Protein AF-A0A382CVA6-F1 (afdb_monomer_lite)

Sequence (204 aa):
MPNLNEITKESIQTIIIDSNDFDVKKNNIEKIHQILKEDGSLFVIVENQYKNGILKPTTLELAHMITSHKFFLRNSIVWFLPEDKFSQNDLFVNRYKMIFHFTKNISSYFFNKDPIREKHIWEKVEWGQRKKNYNPRGKDPGDVWLMTEDDGNAKITKHIPLSKEDVILRFILLTTQKQDRIILLLNDKKCEGICEKNARTVVA

Organism: NCBI:txid408172

Structure (mmCIF, N/CA/C/O backbone):
data_AF-A0A382CVA6-F1
#
_entry.id   AF-A0A382CVA6-F1
#
loop_
_atom_site.group_PDB
_atom_site.id
_atom_site.type_symbol
_atom_site.label_atom_id
_atom_site.label_alt_id
_atom_site.label_comp_id
_atom_site.label_asym_id
_atom_site.label_entity_id
_atom_site.label_seq_id
_atom_site.pdbx_PDB_ins_code
_atom_site.Cartn_x
_atom_site.Cartn_y
_atom_site.Cartn_z
_atom_site.occupancy
_atom_site.B_iso_or_equiv
_atom_site.auth_seq_id
_atom_site.auth_comp_id
_atom_site.auth_asym_id
_atom_site.auth_atom_id
_atom_site.pdbx_PDB_model_num
ATOM 1 N N . MET A 1 1 ? -13.595 13.288 4.583 1.00 82.88 1 MET A N 1
ATOM 2 C CA . MET A 1 1 ? -12.978 12.224 5.398 1.00 82.88 1 MET A CA 1
ATOM 3 C C . MET A 1 1 ? -14.027 11.706 6.361 1.00 82.88 1 MET A C 1
ATOM 5 O O . MET A 1 1 ? -14.722 12.545 6.935 1.00 82.88 1 MET A O 1
ATOM 9 N N . PRO A 1 2 ? -14.118 10.383 6.548 1.00 88.19 2 PRO A N 1
ATOM 10 C CA . PRO A 1 2 ? -15.138 9.777 7.393 1.00 88.19 2 PRO A CA 1
ATOM 11 C C . PRO A 1 2 ? -14.942 10.129 8.861 1.00 88.19 2 PRO A C 1
ATOM 13 O O . PRO A 1 2 ? -13.813 10.188 9.361 1.00 88.19 2 PRO A O 1
ATOM 16 N N . ASN A 1 3 ? -16.052 10.268 9.586 1.00 92.06 3 ASN A N 1
ATOM 17 C CA . ASN A 1 3 ? -16.016 10.241 11.039 1.00 92.06 3 ASN A CA 1
ATOM 18 C C . ASN A 1 3 ? -15.777 8.798 11.500 1.00 92.06 3 ASN A C 1
ATOM 20 O O . ASN A 1 3 ? -16.703 7.990 11.566 1.00 92.06 3 ASN A O 1
ATOM 24 N N . LEU A 1 4 ? -14.530 8.471 11.855 1.00 94.31 4 LEU A N 1
ATOM 25 C CA . LEU A 1 4 ? -14.155 7.117 12.271 1.00 94.31 4 LEU A CA 1
ATOM 26 C C . LEU A 1 4 ? -15.034 6.584 13.414 1.00 94.31 4 LEU A C 1
ATOM 28 O O . LEU A 1 4 ? -15.256 5.378 13.486 1.00 94.31 4 LEU A O 1
ATOM 32 N N . ASN A 1 5 ? -15.560 7.458 14.285 1.00 93.31 5 ASN A N 1
ATOM 33 C CA . ASN A 1 5 ? -16.407 7.087 15.424 1.00 93.31 5 ASN A CA 1
ATOM 34 C C . ASN A 1 5 ? -17.733 6.435 15.028 1.00 93.31 5 ASN A C 1
ATOM 36 O O . ASN A 1 5 ? -18.203 5.571 15.768 1.00 93.31 5 ASN A O 1
ATOM 40 N N . GLU A 1 6 ? -18.273 6.787 13.864 1.00 95.00 6 GLU A N 1
ATOM 41 C CA . GLU A 1 6 ? -19.547 6.279 13.339 1.00 95.00 6 GLU A CA 1
ATOM 42 C C . GLU A 1 6 ? -19.384 4.960 12.569 1.00 95.00 6 GLU A C 1
ATOM 44 O O . GLU A 1 6 ? -20.364 4.282 12.264 1.00 95.00 6 GLU A O 1
ATOM 49 N N . ILE A 1 7 ? -18.144 4.551 12.288 1.00 97.00 7 ILE A N 1
ATOM 50 C CA . ILE A 1 7 ? -17.867 3.313 11.566 1.00 97.00 7 ILE A CA 1
ATOM 51 C C . ILE A 1 7 ? -18.031 2.106 12.493 1.00 97.00 7 ILE A C 1
ATOM 53 O O . ILE A 1 7 ? -17.464 2.035 13.591 1.00 97.00 7 ILE A O 1
ATOM 57 N N . THR A 1 8 ? -18.799 1.125 12.015 1.00 97.00 8 THR A N 1
ATOM 58 C CA . THR A 1 8 ? -18.997 -0.165 12.677 1.00 97.00 8 THR A CA 1
ATOM 59 C C . THR A 1 8 ? -17.658 -0.863 12.916 1.00 97.00 8 THR A C 1
ATOM 61 O O . THR A 1 8 ? -16.776 -0.863 12.053 1.00 97.00 8 THR A O 1
ATOM 64 N N . LYS A 1 9 ? -17.509 -1.486 14.087 1.00 97.75 9 LYS A N 1
ATOM 65 C CA . LYS A 1 9 ? -16.326 -2.291 14.411 1.00 97.75 9 LYS A CA 1
ATOM 66 C C . LYS A 1 9 ? -16.155 -3.436 13.413 1.00 97.75 9 LYS A C 1
ATOM 68 O O . LYS A 1 9 ? -17.147 -3.950 12.905 1.00 97.75 9 LYS A O 1
ATOM 73 N N . GLU A 1 10 ? -14.904 -3.805 13.158 1.00 97.69 10 GLU A N 1
ATOM 74 C CA . GLU A 1 10 ? -14.527 -4.957 12.323 1.00 97.69 10 GLU A CA 1
ATOM 75 C C . GLU A 1 10 ? -15.238 -5.013 10.963 1.00 97.69 10 GLU A C 1
ATOM 77 O O . GLU A 1 10 ? -15.679 -6.065 10.509 1.00 97.69 10 GLU A O 1
ATOM 82 N N . SER A 1 11 ? -15.380 -3.859 10.311 1.00 98.12 11 SER A N 1
ATOM 83 C CA . SER A 1 11 ? -16.164 -3.727 9.080 1.00 98.12 11 SER A CA 1
ATOM 84 C C . SER A 1 11 ? -15.358 -3.259 7.869 1.00 98.12 11 SER A C 1
ATOM 86 O O . SER A 1 11 ? -15.864 -3.317 6.746 1.00 98.12 11 SER A O 1
ATOM 88 N N . ILE A 1 12 ? -14.113 -2.825 8.076 1.00 98.69 12 ILE A N 1
ATOM 89 C CA . ILE A 1 12 ? -13.231 -2.288 7.036 1.00 98.69 12 ILE A CA 1
ATOM 90 C C . ILE A 1 12 ? -12.098 -3.275 6.761 1.00 98.69 12 ILE A C 1
ATOM 92 O O . ILE A 1 12 ? -11.443 -3.738 7.691 1.00 98.69 12 ILE A O 1
ATOM 96 N N . GLN A 1 13 ? -11.865 -3.594 5.489 1.00 98.69 13 GLN A N 1
ATOM 97 C CA . GLN A 1 13 ? -10.792 -4.501 5.079 1.00 98.69 13 GLN A CA 1
ATOM 98 C C . GLN A 1 13 ? -9.437 -3.793 5.075 1.00 98.69 13 GLN A C 1
ATOM 100 O O . GLN A 1 13 ? -8.479 -4.283 5.665 1.00 98.69 13 GLN A O 1
ATOM 105 N N . THR A 1 14 ? -9.372 -2.629 4.425 1.00 98.75 14 THR A N 1
ATOM 106 C CA . THR A 1 14 ? -8.124 -1.881 4.269 1.00 98.75 14 THR A CA 1
ATOM 107 C C . THR A 1 14 ? -8.339 -0.403 4.542 1.00 98.75 14 THR A C 1
ATOM 109 O O . THR A 1 14 ? -9.269 0.213 4.021 1.00 98.75 14 THR A O 1
ATOM 112 N N . ILE A 1 15 ? -7.453 0.174 5.348 1.00 98.75 15 ILE A N 1
ATOM 113 C CA . ILE A 1 15 ? -7.375 1.618 5.583 1.00 98.75 15 ILE A CA 1
ATOM 114 C C . ILE A 1 15 ? -6.065 2.118 4.988 1.00 98.75 15 ILE A C 1
ATOM 116 O O . ILE A 1 15 ? -5.017 1.505 5.192 1.00 98.75 15 ILE A O 1
ATOM 120 N N . ILE A 1 16 ? -6.118 3.219 4.244 1.00 98.56 16 ILE A N 1
ATOM 121 C CA . ILE A 1 16 ? -4.938 3.825 3.627 1.00 98.56 16 ILE A CA 1
ATOM 122 C C . ILE A 1 16 ? -4.813 5.262 4.114 1.00 98.56 16 ILE A C 1
ATOM 124 O O . ILE A 1 16 ? -5.749 6.046 3.985 1.00 98.56 16 ILE A O 1
ATOM 128 N N . ILE A 1 17 ? -3.649 5.595 4.659 1.00 98.31 17 ILE A N 1
ATOM 129 C CA . ILE A 1 17 ? -3.313 6.909 5.200 1.00 98.31 17 ILE A CA 1
ATOM 130 C C . ILE A 1 17 ? -2.210 7.527 4.350 1.00 98.31 17 ILE A C 1
ATOM 132 O O . ILE A 1 17 ? -1.193 6.881 4.097 1.00 98.31 17 ILE A O 1
ATOM 136 N N . ASP A 1 18 ? -2.374 8.792 3.976 1.00 97.56 18 ASP A N 1
ATOM 137 C CA . ASP A 1 18 ? -1.249 9.661 3.625 1.00 97.56 18 ASP A CA 1
ATOM 138 C C . ASP A 1 18 ? -0.991 10.602 4.807 1.00 97.56 18 ASP A C 1
ATOM 140 O O . ASP A 1 18 ? -1.871 11.373 5.193 1.00 97.56 18 ASP A O 1
ATOM 144 N N . SER A 1 19 ? 0.197 10.528 5.416 1.00 95.81 19 SER A N 1
ATOM 145 C CA . SER A 1 19 ? 0.515 11.299 6.626 1.00 95.81 19 SER A CA 1
ATOM 146 C C . SER A 1 19 ? 0.522 12.812 6.404 1.00 95.81 19 SER A C 1
ATOM 148 O O . SER A 1 19 ? 0.534 13.569 7.372 1.00 95.81 19 SER A O 1
ATOM 150 N N . ASN A 1 20 ? 0.571 13.263 5.148 1.00 93.62 20 ASN A N 1
ATOM 151 C CA . ASN A 1 20 ? 0.461 14.682 4.821 1.00 93.62 20 ASN A CA 1
ATOM 152 C C . ASN A 1 20 ? -0.994 15.173 4.845 1.00 93.62 20 ASN A C 1
ATOM 154 O O . ASN A 1 20 ? -1.231 16.359 5.058 1.00 93.62 20 ASN A O 1
ATOM 158 N N . ASP A 1 21 ? -1.954 14.270 4.634 1.00 95.00 21 ASP A N 1
ATOM 159 C CA . ASP A 1 21 ? -3.381 14.584 4.547 1.00 95.00 21 ASP A CA 1
ATOM 160 C C . ASP A 1 21 ? -4.131 14.266 5.846 1.00 95.00 21 ASP A C 1
ATOM 162 O O . ASP A 1 21 ? -5.150 14.891 6.142 1.00 95.00 21 ASP A O 1
ATOM 166 N N . PHE A 1 22 ? -3.643 13.292 6.620 1.00 94.25 22 PHE A N 1
ATOM 167 C CA . PHE A 1 22 ? -4.274 12.831 7.850 1.00 94.25 22 PHE A CA 1
ATOM 168 C C . PHE A 1 22 ? -3.289 12.767 9.016 1.00 94.25 22 PHE A C 1
ATOM 170 O O . PHE A 1 22 ? -2.219 12.165 8.940 1.00 94.25 22 PHE A O 1
ATOM 177 N N . ASP A 1 23 ? -3.703 13.349 10.138 1.00 91.19 23 ASP A N 1
ATOM 178 C CA . ASP A 1 23 ? -2.903 13.417 11.353 1.00 91.19 23 ASP A CA 1
ATOM 179 C C . ASP A 1 23 ? -2.938 12.089 12.129 1.00 91.19 23 ASP A C 1
ATOM 181 O O . ASP A 1 23 ? -3.957 11.668 12.698 1.00 91.19 23 ASP A O 1
ATOM 185 N N . VAL A 1 24 ? -1.794 11.410 12.141 1.00 92.38 24 VAL A N 1
ATOM 186 C CA . VAL A 1 24 ? -1.640 10.069 12.701 1.00 92.38 24 VAL A CA 1
ATOM 187 C C . VAL A 1 24 ? -1.339 10.160 14.201 1.00 92.38 24 VAL A C 1
ATOM 189 O O . VAL A 1 24 ? -0.190 10.188 14.638 1.00 92.38 24 VAL A O 1
ATOM 192 N N . LYS A 1 25 ? -2.401 10.192 15.010 1.00 93.38 25 LYS A N 1
ATOM 193 C CA .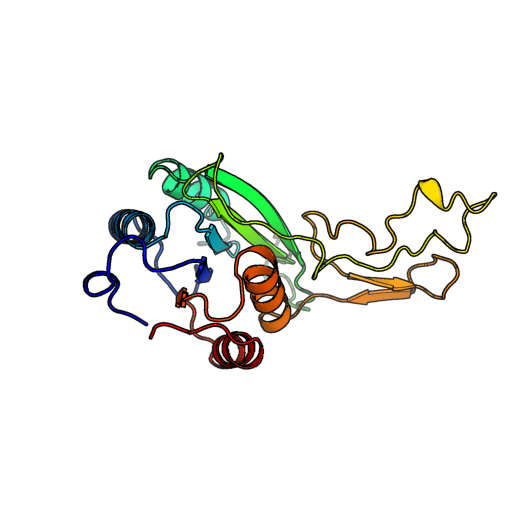 LYS A 1 25 ? -2.349 10.268 16.482 1.00 93.38 25 LYS A CA 1
ATOM 194 C C . LYS A 1 25 ? -2.887 9.004 17.149 1.00 93.38 25 LYS A C 1
ATOM 196 O O . LYS A 1 25 ? -3.690 8.286 16.559 1.00 93.38 25 LYS A O 1
ATOM 201 N N . LYS A 1 26 ? -2.509 8.786 18.416 1.00 90.81 26 LYS A N 1
ATOM 202 C CA . LYS A 1 26 ? -2.891 7.605 19.219 1.00 90.81 26 LYS A CA 1
ATOM 203 C C . LYS A 1 26 ? -4.391 7.289 19.155 1.00 90.81 26 LYS A C 1
ATOM 205 O O . LYS A 1 26 ? -4.755 6.211 18.704 1.00 90.81 26 LYS A O 1
ATOM 210 N N . ASN A 1 27 ? -5.254 8.257 19.480 1.00 91.75 27 ASN A N 1
ATOM 211 C CA . ASN A 1 27 ? -6.712 8.057 19.479 1.00 91.75 27 ASN A CA 1
ATOM 212 C C . ASN A 1 27 ? -7.249 7.615 18.103 1.00 91.75 27 ASN A C 1
ATOM 214 O O . ASN A 1 27 ? -8.139 6.770 18.023 1.00 91.75 27 ASN A O 1
ATOM 218 N N . ASN A 1 28 ? -6.689 8.154 17.013 1.00 95.19 28 ASN A N 1
ATOM 219 C CA . ASN A 1 28 ? -7.087 7.770 15.658 1.00 95.19 28 ASN A CA 1
ATOM 220 C C . ASN A 1 28 ? -6.654 6.331 15.353 1.00 95.19 28 ASN A C 1
ATOM 222 O O . ASN A 1 28 ? -7.444 5.563 14.813 1.00 95.19 28 ASN A O 1
ATOM 226 N N . ILE A 1 29 ? -5.435 5.942 15.741 1.00 97.62 29 ILE A N 1
ATOM 227 C CA . ILE A 1 29 ? -4.921 4.580 15.540 1.00 97.62 29 ILE A CA 1
ATOM 228 C C . ILE A 1 29 ? -5.705 3.545 16.350 1.00 97.62 29 ILE A C 1
ATOM 230 O O . ILE A 1 29 ? -6.049 2.493 15.813 1.00 97.62 29 ILE A O 1
ATOM 234 N N . GLU A 1 30 ? -6.050 3.842 17.604 1.00 97.00 30 GLU A N 1
ATOM 235 C CA . GLU A 1 30 ? -6.910 2.969 18.414 1.00 97.00 30 GLU A CA 1
ATOM 236 C C . GLU A 1 30 ? -8.259 2.736 17.735 1.00 97.00 30 GLU A C 1
ATOM 238 O O . GLU A 1 30 ? -8.745 1.603 17.669 1.00 97.00 30 GLU A O 1
ATOM 243 N N . LYS A 1 31 ? -8.855 3.796 17.179 1.00 97.31 31 LYS A N 1
ATOM 244 C CA . LYS A 1 31 ? -10.126 3.674 16.473 1.00 97.31 31 LYS A CA 1
ATOM 245 C C . LYS A 1 31 ? -9.987 2.902 15.160 1.00 97.31 31 LYS A C 1
ATOM 247 O O . LYS A 1 31 ? -10.818 2.036 14.896 1.00 97.31 31 LYS A O 1
ATOM 252 N N . ILE A 1 32 ? -8.932 3.154 14.383 1.00 98.19 32 ILE A N 1
ATOM 253 C CA . ILE A 1 32 ? -8.589 2.405 13.161 1.00 98.19 32 ILE A CA 1
ATOM 254 C C . ILE A 1 32 ? -8.469 0.909 13.472 1.00 98.19 32 ILE A C 1
ATOM 256 O O . ILE A 1 32 ? -9.069 0.091 12.776 1.00 98.19 32 ILE A O 1
ATOM 260 N N . HIS A 1 33 ? -7.773 0.542 14.549 1.00 98.44 33 HIS A N 1
ATOM 261 C CA . HIS A 1 33 ? -7.656 -0.853 14.968 1.00 98.44 33 HIS A CA 1
ATOM 262 C C . HIS A 1 33 ? -9.024 -1.494 15.260 1.00 98.44 33 HIS A C 1
ATOM 264 O O . HIS A 1 33 ? -9.247 -2.657 14.936 1.00 98.44 33 HIS A O 1
ATOM 270 N N . GLN A 1 34 ? -9.956 -0.762 15.882 1.00 98.06 34 GLN A N 1
ATOM 271 C CA . GLN A 1 34 ? -11.289 -1.287 16.217 1.00 98.06 34 GLN A CA 1
ATOM 272 C C . GLN A 1 34 ? -12.187 -1.511 14.994 1.00 98.06 34 GLN A C 1
ATOM 274 O O . GLN A 1 34 ? -13.034 -2.404 15.014 1.00 98.06 34 GLN A O 1
ATOM 279 N N . ILE A 1 35 ? -12.064 -0.677 13.961 1.00 98.56 35 ILE A N 1
ATOM 280 C CA . ILE A 1 35 ? -12.928 -0.741 12.771 1.00 98.56 35 ILE A CA 1
ATOM 281 C C . ILE A 1 35 ? -12.378 -1.671 11.687 1.00 98.56 35 ILE A C 1
ATOM 283 O O . ILE A 1 35 ? -13.150 -2.137 10.849 1.00 98.56 35 ILE A O 1
ATOM 287 N N . LEU A 1 36 ? -11.075 -1.971 11.715 1.00 98.56 36 LEU A N 1
ATOM 288 C CA . LEU A 1 36 ? -10.478 -2.986 10.855 1.00 98.56 36 LEU A CA 1
ATOM 289 C C . LEU A 1 36 ? -10.989 -4.382 11.217 1.00 98.56 36 LEU A C 1
ATOM 291 O O . LEU A 1 36 ? -11.036 -4.770 12.392 1.00 98.56 36 LEU A O 1
ATOM 295 N N . LYS A 1 37 ? -11.349 -5.148 10.186 1.00 98.62 37 LYS A N 1
ATOM 296 C CA . LYS A 1 37 ? -11.581 -6.590 10.301 1.00 98.62 37 LYS A CA 1
ATOM 297 C C . LYS A 1 37 ? -10.336 -7.281 10.848 1.00 98.62 37 LYS A C 1
ATOM 299 O O . LYS A 1 37 ? -9.223 -6.768 10.732 1.00 98.62 37 LYS A O 1
ATOM 304 N N . GLU A 1 38 ? -10.525 -8.462 11.422 1.00 98.31 38 GLU A N 1
ATOM 305 C CA . GLU A 1 38 ? -9.425 -9.250 11.983 1.00 98.31 38 GLU A CA 1
ATOM 306 C C . GLU A 1 38 ? -8.351 -9.613 10.951 1.00 98.31 38 GLU A C 1
ATOM 308 O O . GLU A 1 38 ? -7.164 -9.599 11.262 1.00 98.31 38 GLU A O 1
ATOM 313 N N . ASP A 1 39 ? -8.758 -9.847 9.706 1.00 98.50 39 ASP A N 1
ATOM 314 C CA . ASP A 1 39 ? -7.882 -10.112 8.567 1.00 98.50 39 ASP A CA 1
ATOM 315 C C . ASP A 1 39 ? -7.445 -8.839 7.805 1.00 98.50 39 ASP A C 1
ATOM 317 O O . ASP A 1 39 ? -6.890 -8.931 6.707 1.00 98.50 39 ASP A O 1
ATOM 321 N N . GLY A 1 40 ? -7.710 -7.655 8.368 1.00 98.69 40 GLY A N 1
ATOM 322 C CA . GLY A 1 40 ? -7.535 -6.363 7.714 1.00 98.69 40 GLY A CA 1
ATOM 323 C C . GLY A 1 40 ? -6.124 -5.770 7.783 1.00 98.69 40 GLY A C 1
ATOM 324 O O . GLY A 1 40 ? -5.316 -6.077 8.672 1.00 98.69 40 GLY A O 1
ATOM 325 N N . SER A 1 41 ? -5.866 -4.844 6.857 1.00 98.81 41 SER A N 1
ATOM 326 C CA . SER A 1 41 ? -4.577 -4.166 6.678 1.00 98.81 41 SER A CA 1
ATOM 327 C C . SER A 1 41 ? -4.676 -2.645 6.802 1.00 98.81 41 SER A C 1
ATOM 329 O O . SER A 1 41 ? -5.671 -2.014 6.449 1.00 98.81 41 SER A O 1
ATOM 331 N N . LEU A 1 42 ? -3.587 -2.034 7.254 1.00 98.88 42 LEU A N 1
ATOM 332 C CA . LEU A 1 42 ? -3.387 -0.590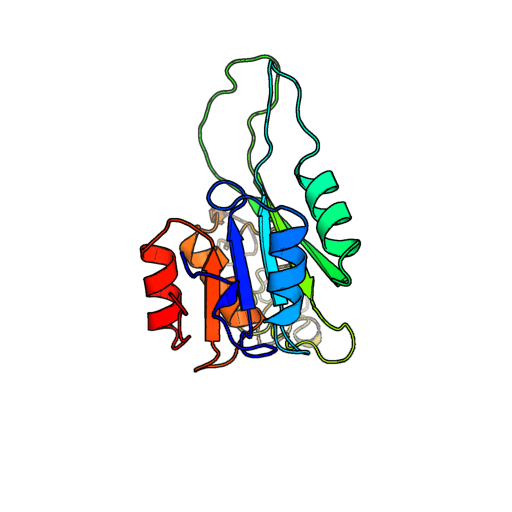 7.284 1.00 98.88 42 LEU A CA 1
ATOM 333 C C . LEU A 1 42 ? -2.141 -0.246 6.466 1.00 98.88 42 LEU A C 1
ATOM 335 O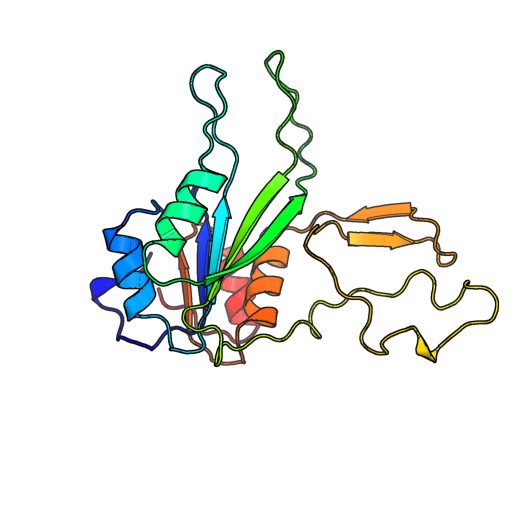 O . LEU A 1 42 ? -1.057 -0.752 6.749 1.00 98.88 42 LEU A O 1
ATOM 339 N N . PHE A 1 43 ? -2.280 0.646 5.490 1.00 98.81 43 PHE A N 1
ATOM 340 C CA . PHE A 1 43 ? -1.145 1.260 4.806 1.00 98.81 43 PHE A CA 1
ATOM 341 C C . PHE A 1 43 ? -0.964 2.700 5.263 1.00 98.81 43 PHE A C 1
ATOM 343 O O . PHE A 1 43 ? -1.934 3.452 5.341 1.00 98.81 43 PHE A O 1
ATOM 350 N N . VAL A 1 44 ? 0.281 3.095 5.521 1.00 98.62 44 VAL A N 1
ATOM 351 C CA . VAL A 1 44 ? 0.633 4.480 5.852 1.00 98.62 44 VAL A CA 1
ATOM 352 C C . VAL A 1 44 ? 1.757 4.944 4.940 1.00 98.62 44 VAL A C 1
ATOM 354 O O . VAL A 1 44 ? 2.877 4.443 5.028 1.00 98.62 44 VAL A O 1
ATOM 357 N N . ILE A 1 45 ? 1.445 5.897 4.066 1.00 98.38 45 ILE A N 1
ATOM 358 C CA . ILE A 1 45 ? 2.413 6.629 3.253 1.00 98.38 45 ILE A CA 1
ATOM 359 C C . ILE A 1 45 ? 2.973 7.753 4.123 1.00 98.38 45 ILE A C 1
ATOM 361 O O . ILE A 1 45 ? 2.213 8.558 4.659 1.00 98.38 45 ILE A O 1
ATOM 365 N N . VAL A 1 46 ? 4.294 7.800 4.260 1.00 96.62 46 VAL A N 1
ATOM 366 C CA . VAL A 1 46 ? 5.006 8.781 5.076 1.00 96.62 46 VAL A CA 1
ATOM 367 C C . VAL A 1 46 ? 6.090 9.451 4.248 1.00 96.62 46 VAL A C 1
ATOM 369 O O . VAL A 1 46 ? 6.925 8.797 3.617 1.00 96.62 46 VAL A O 1
ATOM 372 N N . GLU A 1 47 ? 6.087 10.777 4.272 1.00 90.81 47 GLU A N 1
ATOM 373 C CA . GLU A 1 47 ? 7.122 11.602 3.662 1.00 90.81 47 GLU A CA 1
ATOM 374 C C . GLU A 1 47 ? 8.131 12.079 4.712 1.00 90.81 47 GLU A C 1
ATOM 376 O O . GLU A 1 47 ? 7.784 12.320 5.871 1.00 90.81 47 GLU A O 1
ATOM 381 N N . ASN A 1 48 ? 9.393 12.222 4.304 1.00 89.69 48 ASN A N 1
ATOM 382 C CA . ASN A 1 48 ? 10.412 12.822 5.155 1.00 89.69 48 ASN A CA 1
ATOM 383 C C . ASN A 1 48 ? 10.057 14.282 5.444 1.00 89.69 48 ASN A C 1
ATOM 385 O O . ASN A 1 48 ? 9.811 15.071 4.533 1.00 89.69 48 ASN A O 1
ATOM 389 N N . GLN A 1 49 ? 10.069 14.652 6.722 1.00 88.75 49 GLN A N 1
ATOM 390 C CA . GLN A 1 49 ? 9.777 16.011 7.158 1.00 88.75 49 GLN A CA 1
ATOM 391 C C . GLN A 1 49 ? 11.036 16.676 7.691 1.00 88.75 49 GLN A C 1
ATOM 393 O O . GLN A 1 49 ? 11.794 16.080 8.451 1.00 88.75 49 GLN A O 1
ATOM 398 N N . TYR A 1 50 ? 11.214 17.947 7.353 1.00 88.38 50 TYR A N 1
ATOM 399 C CA . TYR A 1 50 ? 12.322 18.756 7.840 1.00 88.38 50 TYR A CA 1
ATOM 400 C C . TYR A 1 50 ? 11.781 19.940 8.634 1.00 88.38 50 TYR A C 1
ATOM 402 O O . TYR A 1 50 ? 10.765 20.537 8.278 1.00 88.38 50 TYR A O 1
ATOM 410 N N . LYS A 1 51 ? 12.462 20.299 9.721 1.00 88.12 51 LYS A N 1
ATOM 411 C CA . LYS A 1 51 ? 12.216 21.549 10.448 1.00 88.12 51 LYS A CA 1
ATOM 412 C C . LYS A 1 51 ? 13.547 22.244 10.656 1.00 88.12 51 LYS A C 1
ATOM 414 O O . LYS A 1 51 ? 14.432 21.682 11.289 1.00 88.12 51 LYS A O 1
ATOM 419 N N . ASN A 1 52 ? 13.676 23.457 10.123 1.00 88.00 52 ASN A N 1
ATOM 420 C CA . ASN A 1 52 ? 14.899 24.262 10.204 1.00 88.00 52 ASN A CA 1
ATOM 421 C C . ASN A 1 52 ? 16.148 23.496 9.716 1.00 88.00 52 ASN A C 1
ATOM 423 O O . ASN A 1 52 ? 17.178 23.506 10.378 1.00 88.00 52 ASN A O 1
ATOM 427 N N . GLY A 1 53 ? 16.032 22.768 8.598 1.00 85.81 53 GLY A N 1
ATOM 428 C CA . GLY A 1 53 ? 17.132 21.970 8.034 1.00 85.81 53 GLY A CA 1
ATOM 429 C C . GLY A 1 53 ? 17.426 20.650 8.759 1.00 85.81 53 GLY A C 1
ATOM 430 O O . GLY A 1 53 ? 18.285 19.896 8.320 1.00 85.81 53 GLY A O 1
ATOM 431 N N . ILE A 1 54 ? 16.702 20.324 9.832 1.00 88.75 54 ILE A N 1
ATOM 432 C CA . ILE A 1 54 ? 16.879 19.072 10.573 1.00 88.75 54 ILE A CA 1
ATOM 433 C C . ILE A 1 54 ? 15.817 18.071 10.120 1.00 88.75 54 ILE A C 1
ATOM 435 O O . ILE A 1 54 ? 14.618 18.361 10.195 1.00 88.75 54 ILE A O 1
ATOM 439 N N . LEU A 1 55 ? 16.259 16.897 9.661 1.00 89.75 55 LEU A N 1
ATOM 440 C CA . LEU A 1 55 ? 15.378 15.771 9.353 1.00 89.75 55 LEU A CA 1
ATOM 441 C C . LEU A 1 55 ? 14.701 15.291 10.638 1.00 89.75 55 LEU A C 1
ATOM 443 O O . LEU A 1 55 ? 15.367 14.950 11.615 1.00 89.75 55 LEU A O 1
ATOM 447 N N . LYS A 1 56 ? 13.373 15.221 10.621 1.00 92.44 56 LYS A N 1
ATOM 448 C CA . LYS A 1 56 ? 12.605 14.545 11.661 1.00 92.44 56 LYS A CA 1
ATOM 449 C C . LYS A 1 56 ? 12.503 13.056 11.337 1.00 92.44 56 LYS A C 1
ATOM 451 O O . LYS A 1 56 ? 12.164 12.719 10.201 1.00 92.44 56 LYS A O 1
ATOM 456 N N . PRO A 1 57 ? 12.701 12.155 12.312 1.00 92.69 57 PRO A N 1
ATOM 457 C CA . PRO A 1 57 ? 12.570 10.715 12.108 1.00 92.69 57 PRO A CA 1
ATOM 458 C C . PRO A 1 57 ? 11.095 10.264 12.075 1.00 92.69 57 PRO A C 1
ATOM 460 O O . PRO A 1 57 ? 10.752 9.218 12.623 1.00 92.69 57 PRO A O 1
ATOM 463 N N . THR A 1 58 ? 10.211 11.031 11.423 1.00 92.06 58 THR A N 1
ATOM 464 C CA . THR A 1 58 ? 8.750 10.836 11.431 1.00 92.06 58 THR A CA 1
ATOM 465 C C . THR A 1 58 ? 8.353 9.423 10.995 1.00 92.06 58 THR A C 1
ATOM 467 O O . THR A 1 58 ? 7.441 8.826 11.558 1.00 92.06 58 THR A O 1
ATOM 470 N N . THR A 1 59 ? 9.066 8.844 10.027 1.00 93.50 59 THR A N 1
ATOM 471 C CA . THR A 1 59 ? 8.874 7.456 9.580 1.00 93.50 59 THR A CA 1
ATOM 472 C C . THR A 1 59 ? 9.060 6.445 10.711 1.00 93.50 59 THR A C 1
ATOM 474 O O . THR A 1 59 ? 8.208 5.577 10.901 1.00 93.50 59 THR A O 1
ATOM 477 N N . LEU A 1 60 ? 10.134 6.568 11.492 1.00 94.38 60 LEU A N 1
ATOM 478 C CA . LEU A 1 60 ? 10.422 5.677 12.619 1.00 94.38 60 LEU A CA 1
ATOM 479 C C . LEU A 1 60 ? 9.444 5.901 13.777 1.00 94.38 60 LEU A C 1
ATOM 481 O O . LEU A 1 60 ? 8.947 4.938 14.361 1.00 94.38 60 LEU A O 1
ATOM 485 N N . GLU A 1 61 ? 9.131 7.162 14.077 1.00 95.38 61 GLU A N 1
ATOM 486 C CA . GLU A 1 61 ? 8.187 7.535 15.134 1.00 95.38 61 GLU A CA 1
ATOM 487 C C . GLU A 1 61 ? 6.781 6.984 14.858 1.00 95.38 61 GLU A C 1
ATOM 489 O O . GLU A 1 61 ? 6.166 6.394 15.749 1.00 95.38 61 GLU A O 1
ATOM 494 N N . LEU A 1 62 ? 6.286 7.107 13.621 1.00 96.25 62 LEU A N 1
ATOM 495 C CA . LEU A 1 62 ? 4.979 6.574 13.233 1.00 96.25 62 LEU A CA 1
ATOM 496 C C . LEU A 1 62 ? 4.954 5.045 13.238 1.00 96.25 62 LEU A C 1
ATOM 498 O O . LEU A 1 62 ? 3.998 4.462 13.748 1.00 96.25 62 LEU A O 1
ATOM 502 N N . ALA A 1 63 ? 6.002 4.386 12.735 1.00 96.94 63 ALA A N 1
ATOM 503 C CA . ALA A 1 63 ? 6.095 2.929 12.779 1.00 96.94 63 ALA A CA 1
ATOM 504 C C . ALA A 1 63 ? 6.065 2.395 14.220 1.00 96.94 63 ALA A C 1
ATOM 506 O O . ALA A 1 63 ? 5.317 1.463 14.532 1.00 96.94 63 ALA A O 1
ATOM 507 N N . HIS A 1 64 ? 6.823 3.024 15.121 1.00 97.31 64 HIS A N 1
ATOM 508 C CA . HIS A 1 64 ? 6.817 2.678 16.539 1.00 97.31 64 HIS A CA 1
ATOM 509 C C . HIS A 1 64 ? 5.457 2.955 17.196 1.00 97.31 64 HIS A C 1
ATOM 511 O O . HIS A 1 64 ? 4.914 2.109 17.907 1.00 97.31 64 HIS A O 1
ATOM 517 N N . MET A 1 65 ? 4.862 4.118 16.924 1.00 97.44 65 MET A N 1
ATOM 518 C CA . MET A 1 65 ? 3.565 4.473 17.487 1.00 97.44 65 MET A CA 1
ATOM 519 C C . MET A 1 65 ? 2.487 3.477 17.054 1.00 97.44 65 MET A C 1
ATOM 521 O O . MET A 1 65 ? 1.793 2.938 17.911 1.00 97.44 65 MET A O 1
ATOM 525 N N . ILE A 1 66 ? 2.380 3.147 15.768 1.00 98.25 66 ILE A N 1
ATOM 526 C CA . ILE A 1 66 ? 1.345 2.229 15.272 1.00 98.25 66 ILE A CA 1
ATOM 527 C C . ILE A 1 66 ? 1.533 0.818 15.848 1.00 98.25 66 ILE A C 1
ATOM 529 O O . ILE A 1 66 ? 0.568 0.220 16.323 1.00 98.25 66 ILE A O 1
ATOM 533 N N . THR A 1 67 ? 2.769 0.309 15.903 1.00 97.81 67 THR A N 1
ATOM 534 C CA . THR A 1 67 ? 3.055 -1.011 16.504 1.00 97.81 67 THR A CA 1
ATOM 535 C C . THR A 1 67 ? 2.735 -1.074 17.999 1.00 97.81 67 THR A C 1
ATOM 537 O O . THR A 1 67 ? 2.262 -2.104 18.476 1.00 97.81 67 THR A O 1
ATOM 540 N N . SER A 1 68 ? 2.879 0.032 18.741 1.00 97.31 68 SER A N 1
ATOM 541 C CA . SER A 1 68 ? 2.461 0.095 20.152 1.00 97.31 68 SER A CA 1
ATOM 542 C C . SER A 1 68 ? 0.939 -0.032 20.361 1.00 97.31 68 SER A C 1
ATOM 544 O O . SER A 1 68 ? 0.496 -0.322 21.470 1.00 97.31 68 SER A O 1
ATOM 546 N N . HIS A 1 69 ? 0.136 0.095 19.295 1.00 97.25 69 HIS A N 1
ATOM 547 C CA . HIS A 1 69 ? -1.325 -0.060 19.306 1.00 97.25 69 HIS A CA 1
ATOM 548 C C . HIS A 1 69 ? -1.775 -1.369 18.638 1.00 97.25 69 HIS A C 1
ATOM 550 O O . HIS A 1 69 ? -2.765 -1.397 17.909 1.00 97.25 69 HIS A O 1
ATOM 556 N N . LYS A 1 70 ? -1.056 -2.466 18.918 1.00 97.06 70 LYS A N 1
ATOM 557 C CA . LYS A 1 70 ? -1.423 -3.853 18.554 1.00 97.06 70 LYS A CA 1
ATOM 558 C C . LYS A 1 70 ? -1.439 -4.168 17.053 1.00 97.06 70 LYS A C 1
ATOM 560 O O . LYS A 1 70 ? -1.912 -5.226 16.657 1.00 97.06 70 LYS A O 1
ATOM 565 N N . PHE A 1 71 ? -0.870 -3.301 16.225 1.00 98.56 71 PHE A N 1
ATOM 566 C CA . PHE A 1 71 ? -0.597 -3.610 14.826 1.00 98.56 71 PHE A CA 1
ATOM 567 C C . PHE A 1 71 ? 0.734 -4.342 14.657 1.00 98.56 71 PHE A C 1
ATOM 569 O O . PHE A 1 71 ? 1.717 -4.050 15.338 1.00 98.56 71 PHE A O 1
ATOM 576 N N . PHE A 1 72 ? 0.801 -5.219 13.659 1.00 98.62 72 PHE A N 1
ATOM 577 C CA . PHE A 1 72 ? 2.038 -5.877 13.245 1.00 98.62 72 PHE A CA 1
ATOM 578 C C . PHE A 1 72 ? 2.575 -5.224 11.975 1.00 98.62 72 PHE A C 1
ATOM 580 O O . PHE A 1 72 ? 1.905 -5.246 10.947 1.00 98.62 72 PHE A O 1
ATOM 587 N N . LEU A 1 73 ? 3.790 -4.673 12.019 1.00 98.50 73 LEU A N 1
ATOM 588 C CA . LEU A 1 73 ? 4.467 -4.167 10.823 1.00 98.50 73 LEU A CA 1
ATOM 589 C C . LEU A 1 73 ? 4.947 -5.346 9.962 1.00 98.50 73 LEU A C 1
ATOM 591 O O . LEU A 1 73 ? 5.705 -6.193 10.432 1.00 98.50 73 LEU A O 1
ATOM 595 N N . ARG A 1 74 ? 4.490 -5.416 8.710 1.00 97.81 74 ARG A N 1
ATOM 596 C CA . ARG A 1 74 ? 4.786 -6.517 7.777 1.00 97.81 74 ARG A CA 1
ATOM 597 C C . ARG A 1 74 ? 5.816 -6.137 6.730 1.00 97.81 74 ARG A C 1
ATOM 599 O O . ARG A 1 74 ? 6.678 -6.950 6.415 1.00 97.81 74 ARG A O 1
ATOM 606 N N . ASN A 1 75 ? 5.729 -4.918 6.200 1.00 97.94 75 ASN A N 1
ATOM 607 C CA . ASN A 1 75 ? 6.652 -4.420 5.185 1.00 97.94 75 ASN A CA 1
ATOM 608 C C . ASN A 1 75 ? 6.931 -2.927 5.386 1.00 97.94 75 ASN A C 1
ATOM 610 O O . ASN A 1 75 ? 6.020 -2.158 5.696 1.00 97.94 75 ASN A O 1
ATOM 614 N N . SER A 1 76 ? 8.181 -2.534 5.145 1.00 97.88 76 SER A N 1
ATOM 615 C CA . SER A 1 76 ? 8.609 -1.151 4.925 1.00 97.88 76 SER A CA 1
ATOM 616 C C . SER A 1 76 ? 9.021 -1.015 3.466 1.00 97.88 76 SER A C 1
ATOM 618 O O . SER A 1 76 ? 10.003 -1.622 3.051 1.00 97.88 76 SER A O 1
ATOM 620 N N . ILE A 1 77 ? 8.245 -0.275 2.689 1.00 98.50 77 ILE A N 1
ATOM 621 C CA . ILE A 1 77 ? 8.376 -0.196 1.238 1.00 98.50 77 ILE A CA 1
ATOM 622 C C . ILE A 1 77 ? 8.886 1.192 0.855 1.00 98.50 77 ILE A C 1
ATOM 624 O O . ILE A 1 77 ? 8.319 2.205 1.261 1.00 98.50 77 ILE A O 1
ATOM 628 N N . VAL A 1 78 ? 9.924 1.247 0.029 1.00 97.88 78 VAL A N 1
ATOM 629 C CA . VAL A 1 78 ? 10.431 2.485 -0.564 1.00 97.88 78 VAL A CA 1
ATOM 630 C C . VAL A 1 78 ? 9.673 2.755 -1.859 1.00 97.88 78 VAL A C 1
ATOM 632 O O . VAL A 1 78 ? 9.833 2.032 -2.841 1.00 97.88 78 VAL A O 1
ATOM 635 N N . TRP A 1 79 ? 8.869 3.814 -1.884 1.00 97.44 79 TRP A N 1
ATOM 636 C CA . TRP A 1 79 ? 8.255 4.325 -3.108 1.00 97.44 79 TRP A CA 1
ATOM 637 C C . TRP A 1 79 ? 9.122 5.432 -3.691 1.00 97.44 79 TRP A C 1
ATOM 639 O O . TRP A 1 79 ? 9.213 6.524 -3.128 1.00 97.44 79 TRP A O 1
ATOM 649 N N . PHE A 1 80 ? 9.769 5.136 -4.818 1.00 95.56 80 PHE A N 1
ATOM 650 C CA . PHE A 1 80 ? 10.614 6.097 -5.514 1.00 95.56 80 PHE A CA 1
ATOM 651 C C . PHE A 1 80 ? 9.784 7.222 -6.140 1.00 95.56 80 PHE A C 1
ATOM 653 O O . PHE A 1 80 ? 8.812 6.973 -6.856 1.00 95.56 80 PHE A O 1
ATOM 660 N N . LEU A 1 81 ? 10.224 8.458 -5.916 1.00 90.50 81 LEU A N 1
ATOM 661 C CA . LEU A 1 81 ? 9.659 9.657 -6.514 1.00 90.50 81 LEU A CA 1
ATOM 662 C C . LEU A 1 81 ? 10.655 10.239 -7.524 1.00 90.50 81 LEU A C 1
ATOM 664 O O . LEU A 1 81 ? 11.785 10.564 -7.149 1.00 90.50 81 LEU A O 1
ATOM 668 N N . PRO A 1 82 ? 10.248 10.453 -8.784 1.00 79.38 82 PRO A N 1
ATOM 669 C CA . PRO A 1 82 ? 11.134 10.997 -9.807 1.00 79.38 82 PRO A CA 1
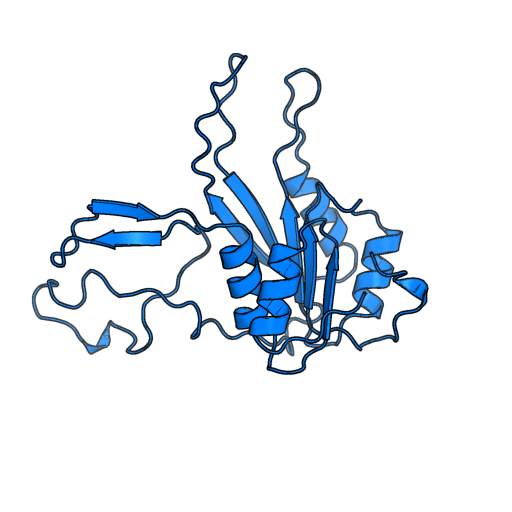ATOM 670 C C . PRO A 1 82 ? 11.378 12.503 -9.666 1.00 79.38 82 PRO A C 1
ATOM 672 O O . PRO A 1 82 ? 12.034 13.068 -10.526 1.00 79.38 82 PRO A O 1
ATOM 675 N N . GLU A 1 83 ? 10.860 13.163 -8.623 1.00 71.69 83 GLU A N 1
ATOM 676 C CA . GLU A 1 83 ? 10.782 14.627 -8.533 1.00 71.69 83 GLU A CA 1
ATOM 677 C C . GLU A 1 83 ? 12.105 15.340 -8.826 1.00 71.69 83 GLU A C 1
ATOM 679 O O . GLU A 1 83 ? 13.038 15.270 -8.031 1.00 71.69 83 GLU A O 1
ATOM 684 N N . ASP A 1 84 ? 12.144 16.139 -9.891 1.00 63.16 84 ASP A N 1
ATOM 685 C CA . ASP A 1 84 ? 13.285 16.981 -10.272 1.00 63.16 84 ASP A CA 1
ATOM 686 C C . ASP A 1 84 ? 13.404 18.263 -9.434 1.00 63.16 84 ASP A C 1
ATOM 688 O O . ASP A 1 84 ? 13.658 19.355 -9.941 1.00 63.16 84 ASP A O 1
ATOM 692 N N . LYS A 1 85 ? 13.201 18.155 -8.119 1.00 66.38 85 LYS A N 1
ATOM 693 C CA . LYS A 1 85 ? 13.429 19.278 -7.211 1.00 66.38 85 LYS A CA 1
ATOM 694 C C . LYS A 1 85 ? 14.920 19.400 -6.915 1.00 66.38 85 LYS A C 1
ATOM 696 O O . LYS A 1 85 ? 15.577 18.428 -6.548 1.00 66.38 85 LYS A O 1
ATOM 701 N N . PHE A 1 86 ? 15.450 20.610 -7.057 1.00 66.69 86 PHE A N 1
ATOM 702 C CA . PHE A 1 86 ? 16.780 20.946 -6.561 1.00 66.69 86 PHE A CA 1
ATOM 703 C C . PHE A 1 86 ? 16.765 20.986 -5.036 1.00 66.69 86 PHE A C 1
ATOM 705 O O . PHE A 1 86 ? 15.793 21.441 -4.427 1.00 66.69 86 PHE A O 1
ATOM 712 N N . SER A 1 87 ? 17.852 20.527 -4.418 1.00 70.31 87 SER A N 1
ATOM 713 C CA . SER A 1 87 ? 18.039 20.778 -2.995 1.00 70.31 87 SER A CA 1
ATOM 714 C C . SER A 1 87 ? 18.311 22.265 -2.816 1.00 70.31 87 SER A C 1
ATOM 716 O O . SER A 1 87 ? 19.175 22.817 -3.493 1.00 70.31 87 SER A O 1
ATOM 718 N N . GLN A 1 88 ? 17.559 22.921 -1.938 1.00 65.19 88 GLN A N 1
ATOM 719 C CA . GLN A 1 88 ? 17.748 24.345 -1.646 1.00 65.19 88 GLN A CA 1
ATOM 720 C C . GLN A 1 88 ? 18.891 24.578 -0.635 1.00 65.19 88 GLN A C 1
ATOM 722 O O . GLN A 1 88 ? 19.127 25.710 -0.220 1.00 65.19 88 GLN A O 1
ATOM 727 N N . ASN A 1 89 ? 19.571 23.510 -0.196 1.00 73.94 89 ASN A N 1
ATOM 728 C CA . ASN A 1 89 ? 20.482 23.486 0.949 1.00 73.94 89 ASN A CA 1
ATOM 729 C C . ASN A 1 89 ? 21.558 22.392 0.763 1.00 73.94 89 ASN A C 1
ATOM 731 O O . ASN A 1 89 ? 21.506 21.615 -0.187 1.00 73.94 89 ASN A O 1
ATOM 735 N N . ASP A 1 90 ? 22.445 22.231 1.748 1.00 80.50 90 ASP A N 1
ATOM 736 C CA . ASP A 1 90 ? 23.485 21.181 1.794 1.00 80.50 90 ASP A CA 1
ATOM 737 C C . ASP A 1 90 ? 22.943 19.759 2.088 1.00 80.50 90 ASP A C 1
ATOM 739 O O . ASP A 1 90 ? 23.676 18.862 2.504 1.00 80.50 90 ASP A O 1
ATOM 743 N N . LEU A 1 91 ? 21.636 19.537 1.913 1.00 85.62 91 LEU A N 1
ATOM 744 C CA . LEU A 1 91 ? 20.957 18.262 2.161 1.00 85.62 91 LEU A CA 1
ATOM 745 C C . LEU A 1 91 ? 20.702 17.512 0.851 1.00 85.62 91 LEU A C 1
ATOM 747 O O . LEU A 1 91 ? 20.581 18.114 -0.214 1.00 85.62 91 LEU A O 1
ATOM 751 N N . PHE A 1 92 ? 20.552 16.189 0.919 1.00 86.31 92 PHE A N 1
ATOM 752 C CA . PHE A 1 92 ? 20.102 15.411 -0.234 1.00 86.31 92 PHE A CA 1
ATOM 753 C C . PHE A 1 92 ? 18.641 15.723 -0.581 1.00 86.31 92 PHE A C 1
ATOM 755 O O . PHE A 1 92 ? 17.802 15.903 0.302 1.00 86.31 92 PHE A O 1
ATOM 762 N N . VAL A 1 93 ? 18.323 15.729 -1.878 1.00 86.69 93 VAL A N 1
ATOM 763 C CA . VAL A 1 93 ? 16.936 15.817 -2.357 1.00 86.69 93 VAL A CA 1
ATOM 764 C C . VAL A 1 93 ? 16.168 14.582 -1.893 1.00 86.69 93 VAL A C 1
ATOM 766 O O . VAL A 1 93 ? 16.621 13.456 -2.102 1.00 86.69 93 VAL A O 1
ATOM 769 N N . ASN A 1 94 ? 14.984 14.773 -1.310 1.00 87.12 94 ASN A N 1
ATOM 770 C CA . ASN A 1 94 ? 14.115 13.657 -0.960 1.00 87.12 94 ASN A CA 1
ATOM 771 C C . ASN A 1 94 ? 13.569 12.990 -2.237 1.00 87.12 94 ASN A C 1
ATOM 773 O O . ASN A 1 94 ? 12.799 13.600 -2.973 1.00 87.12 94 ASN A O 1
ATOM 777 N N . ARG A 1 95 ? 13.970 11.742 -2.506 1.00 90.94 95 ARG A N 1
ATOM 778 C CA . ARG A 1 95 ? 13.585 10.980 -3.715 1.00 90.94 95 ARG A CA 1
ATOM 779 C C . ARG A 1 95 ? 12.680 9.785 -3.420 1.00 90.94 95 ARG A C 1
ATOM 781 O O . ARG A 1 95 ? 12.513 8.911 -4.267 1.00 90.94 95 ARG A O 1
ATOM 788 N N . TYR A 1 96 ? 12.112 9.712 -2.219 1.00 93.94 96 TYR A N 1
ATOM 789 C CA . TYR A 1 96 ? 11.195 8.637 -1.871 1.00 93.94 96 TYR A CA 1
ATOM 790 C C . TYR A 1 96 ? 10.167 9.043 -0.817 1.00 93.94 96 TYR A C 1
ATOM 792 O O . TYR A 1 96 ? 10.347 9.998 -0.056 1.00 93.94 96 TYR A O 1
ATOM 800 N N . LYS A 1 97 ? 9.097 8.253 -0.759 1.00 95.75 97 LYS A N 1
ATOM 801 C CA . LYS A 1 97 ? 8.210 8.132 0.399 1.00 95.75 97 LYS A CA 1
ATOM 802 C C . LYS A 1 97 ? 8.329 6.724 0.955 1.00 95.75 97 LYS A C 1
ATOM 804 O O . LYS A 1 97 ? 8.509 5.768 0.201 1.00 95.75 97 LYS A O 1
ATOM 809 N N . MET A 1 98 ? 8.254 6.599 2.273 1.00 97.81 98 MET A N 1
ATOM 810 C CA . MET A 1 98 ? 8.151 5.295 2.912 1.00 97.81 98 MET A CA 1
ATOM 811 C C . MET A 1 98 ? 6.683 4.892 2.948 1.00 97.81 98 MET A C 1
ATOM 813 O O . MET A 1 98 ? 5.813 5.713 3.221 1.00 97.81 98 MET A O 1
ATOM 817 N N . ILE A 1 99 ? 6.404 3.626 2.695 1.00 98.62 99 ILE A N 1
ATOM 818 C CA . ILE A 1 99 ? 5.087 3.034 2.862 1.00 98.62 99 ILE A CA 1
ATOM 819 C C . ILE A 1 99 ? 5.225 1.934 3.902 1.00 98.62 99 ILE A C 1
ATOM 821 O O . ILE A 1 99 ? 5.984 0.985 3.717 1.00 98.62 99 ILE A O 1
ATOM 825 N N . PHE A 1 100 ? 4.461 2.026 4.979 1.00 98.69 100 PHE A N 1
ATOM 826 C CA . PHE A 1 100 ? 4.373 0.952 5.956 1.00 98.69 100 PHE A CA 1
ATOM 827 C C . PHE A 1 100 ? 3.092 0.154 5.754 1.00 98.69 100 PHE A C 1
ATOM 829 O O . PHE A 1 100 ? 2.004 0.726 5.712 1.00 98.69 100 PHE A O 1
ATOM 836 N N . HIS A 1 101 ? 3.232 -1.166 5.648 1.00 98.75 101 HIS A N 1
ATOM 837 C CA . HIS A 1 101 ? 2.121 -2.110 5.643 1.00 98.75 101 HIS A CA 1
ATOM 838 C C . HIS A 1 101 ? 2.005 -2.754 7.020 1.00 98.75 101 HIS A C 1
ATOM 840 O O . HIS A 1 101 ? 2.897 -3.496 7.441 1.00 98.75 101 HIS A O 1
ATOM 846 N N . PHE A 1 102 ? 0.896 -2.498 7.700 1.00 98.88 102 PHE A N 1
ATOM 847 C CA . PHE A 1 102 ? 0.541 -3.119 8.964 1.00 98.88 102 PHE A CA 1
ATOM 848 C C . PHE A 1 102 ? -0.647 -4.060 8.794 1.00 98.88 102 PHE A C 1
ATOM 850 O O . PHE A 1 102 ? -1.516 -3.833 7.955 1.00 98.88 102 PHE A O 1
ATOM 857 N N . THR A 1 103 ? -0.723 -5.073 9.647 1.00 98.75 103 THR A N 1
ATOM 858 C CA . THR A 1 103 ? -1.874 -5.981 9.748 1.00 98.75 103 THR A CA 1
ATOM 859 C C . THR A 1 103 ? -2.396 -6.002 11.174 1.00 98.75 103 THR A C 1
ATOM 861 O O . THR A 1 103 ? -1.605 -5.892 12.117 1.00 98.75 103 THR A O 1
ATOM 864 N N . LYS A 1 104 ? -3.710 -6.184 11.340 1.00 98.56 104 LYS A N 1
ATOM 865 C CA . LYS A 1 104 ? -4.320 -6.347 12.668 1.00 98.56 104 LYS A CA 1
ATOM 866 C C . LYS A 1 104 ? -3.930 -7.684 13.309 1.00 98.56 104 LYS A C 1
ATOM 868 O O . LYS A 1 104 ? -3.587 -7.722 14.485 1.00 98.56 104 LYS A O 1
ATOM 873 N N . ASN A 1 105 ? -3.886 -8.759 12.520 1.00 98.00 105 ASN A N 1
ATOM 874 C CA . ASN A 1 105 ? -3.531 -10.096 12.993 1.00 98.00 105 ASN A CA 1
ATOM 875 C C . ASN A 1 105 ? -2.553 -10.800 12.039 1.00 98.00 105 ASN A C 1
ATOM 877 O O . ASN A 1 105 ? -2.745 -10.808 10.829 1.00 98.00 105 ASN A O 1
ATOM 881 N N . ILE A 1 106 ? -1.494 -11.410 12.576 1.00 97.38 106 ILE A N 1
ATOM 882 C CA . ILE A 1 106 ? -0.470 -12.100 11.780 1.00 97.38 106 ILE A CA 1
ATOM 883 C C . ILE A 1 106 ? -0.907 -13.474 11.246 1.00 97.38 106 ILE A C 1
ATOM 885 O O . ILE A 1 106 ? -0.348 -13.931 10.252 1.00 97.38 106 ILE A O 1
ATOM 889 N N . SER A 1 107 ? -1.859 -14.152 11.890 1.00 96.31 107 SER A N 1
ATOM 890 C CA . SER A 1 107 ? -2.266 -15.511 11.513 1.00 96.31 107 SER A CA 1
ATOM 891 C C . SER A 1 107 ? -3.405 -15.547 10.498 1.00 96.31 107 SER A C 1
ATOM 893 O O . SER A 1 107 ? -3.529 -16.537 9.782 1.00 96.31 107 SER A O 1
ATOM 895 N N . SER A 1 108 ? -4.217 -14.490 10.419 1.00 96.44 108 SER A N 1
ATOM 896 C CA . SER A 1 108 ? -5.436 -14.463 9.603 1.00 96.44 108 SER A CA 1
ATOM 897 C C . SER A 1 108 ? -5.469 -13.390 8.515 1.00 96.44 108 SER A C 1
ATOM 899 O O . SER A 1 108 ? -6.408 -13.405 7.725 1.00 96.44 108 SER A O 1
ATOM 901 N N . TYR A 1 109 ? -4.493 -12.475 8.442 1.00 97.69 109 TYR A N 1
ATOM 902 C CA . TYR A 1 109 ? -4.536 -11.385 7.460 1.00 97.69 109 TYR A CA 1
ATOM 903 C C . TYR A 1 109 ? -4.642 -11.869 6.013 1.00 97.69 109 TYR A C 1
ATOM 905 O O . TYR A 1 109 ? -3.972 -12.816 5.590 1.00 97.69 109 TYR A O 1
ATOM 913 N N . PHE A 1 110 ? -5.450 -11.159 5.230 1.00 98.19 110 PHE A N 1
ATOM 914 C CA . PHE A 1 110 ? -5.554 -11.402 3.802 1.00 98.19 110 PHE A CA 1
ATOM 915 C C . PHE A 1 110 ? -4.411 -10.706 3.051 1.00 98.19 110 PHE A C 1
ATOM 917 O O . PHE A 1 110 ? -4.190 -9.502 3.192 1.00 98.19 110 PHE A O 1
ATOM 924 N N . PHE A 1 111 ? -3.689 -11.459 2.215 1.00 97.56 111 PHE A N 1
ATOM 925 C CA . PHE A 1 111 ? -2.628 -10.911 1.373 1.00 97.56 111 PHE A CA 1
ATOM 926 C C . PHE A 1 111 ? -2.445 -11.699 0.075 1.00 97.56 111 PHE A C 1
ATOM 928 O O . PHE A 1 111 ? -2.205 -12.906 0.095 1.00 97.56 111 PHE A O 1
ATOM 935 N N . ASN A 1 112 ? -2.488 -11.006 -1.063 1.00 96.75 112 ASN A N 1
ATOM 936 C CA . ASN A 1 112 ? -2.294 -11.587 -2.385 1.00 96.75 112 ASN A CA 1
ATOM 937 C C . ASN A 1 112 ? -1.373 -10.725 -3.259 1.00 96.75 112 ASN A C 1
ATOM 939 O O . ASN A 1 112 ? -1.797 -9.726 -3.830 1.00 96.75 112 ASN A O 1
ATOM 943 N N . LYS A 1 113 ? -0.116 -11.152 -3.429 1.00 95.75 113 LYS A N 1
ATOM 944 C CA . LYS A 1 113 ? 0.864 -10.446 -4.276 1.00 95.75 113 LYS A CA 1
ATOM 945 C C . LYS A 1 113 ? 0.788 -10.763 -5.764 1.00 95.75 113 LYS A C 1
ATOM 947 O O . LYS A 1 113 ? 1.381 -10.038 -6.555 1.00 95.75 113 LYS A O 1
ATOM 952 N N . ASP A 1 114 ? 0.088 -11.827 -6.156 1.00 96.19 114 ASP A N 1
ATOM 953 C CA . ASP A 1 114 ? 0.067 -12.275 -7.551 1.00 96.19 114 ASP A CA 1
ATOM 954 C C . ASP A 1 114 ? -0.432 -11.200 -8.542 1.00 96.19 114 ASP A C 1
ATOM 956 O O . ASP A 1 114 ? 0.192 -11.069 -9.593 1.00 96.19 114 ASP A O 1
ATOM 960 N N . PRO A 1 115 ? -1.456 -10.375 -8.232 1.00 96.88 115 PRO A N 1
ATOM 961 C CA . PRO A 1 115 ? -1.930 -9.320 -9.133 1.00 96.88 115 PRO A CA 1
ATOM 962 C C . PRO A 1 115 ? -0.928 -8.196 -9.413 1.00 96.88 115 PRO A C 1
ATOM 964 O O . PRO A 1 115 ? -1.146 -7.425 -10.342 1.00 96.88 115 PRO A O 1
ATOM 967 N N . ILE A 1 116 ? 0.127 -8.063 -8.603 1.00 96.06 116 ILE A N 1
ATOM 968 C CA . ILE A 1 116 ? 1.108 -6.974 -8.719 1.00 96.06 116 ILE A CA 1
ATOM 969 C C . ILE A 1 116 ? 2.517 -7.476 -9.056 1.00 96.06 116 ILE A C 1
ATOM 971 O O . ILE A 1 116 ? 3.487 -6.728 -8.941 1.00 96.06 116 ILE A O 1
ATOM 975 N N . ARG A 1 117 ? 2.644 -8.754 -9.428 1.00 95.69 117 ARG A N 1
ATOM 976 C CA . ARG A 1 117 ? 3.908 -9.325 -9.893 1.00 95.69 117 ARG A CA 1
ATOM 977 C C . ARG A 1 117 ? 4.372 -8.653 -11.175 1.00 95.69 117 ARG A C 1
ATOM 979 O O . ARG A 1 117 ? 3.580 -8.211 -12.001 1.00 95.69 117 ARG A O 1
ATOM 986 N N . GLU A 1 118 ? 5.685 -8.628 -11.347 1.00 93.06 118 GLU A N 1
ATOM 987 C CA . GLU A 1 118 ? 6.328 -7.976 -12.482 1.00 93.06 118 GLU A CA 1
ATOM 988 C C . GLU A 1 118 ? 6.887 -9.007 -13.464 1.00 93.06 118 GLU A C 1
ATOM 990 O O . GLU A 1 118 ? 7.161 -10.156 -13.116 1.00 93.06 118 GLU A O 1
ATOM 995 N N . LYS A 1 119 ? 7.096 -8.603 -14.717 1.00 91.19 119 LYS A N 1
ATOM 996 C CA . LYS A 1 119 ? 7.705 -9.468 -15.731 1.00 91.19 119 LYS A CA 1
ATOM 997 C C . LYS A 1 119 ? 9.114 -9.901 -15.299 1.00 91.19 119 LYS A C 1
ATOM 999 O O . LYS A 1 119 ? 9.903 -9.114 -14.772 1.00 91.19 119 LYS A O 1
ATOM 1004 N N . HIS A 1 120 ? 9.458 -11.153 -15.586 1.00 89.56 120 HIS A N 1
ATOM 1005 C CA . HIS A 1 120 ? 10.838 -11.619 -15.525 1.00 89.56 120 HIS A CA 1
ATOM 1006 C C . HIS A 1 120 ? 11.621 -11.108 -16.742 1.00 89.56 120 HIS A C 1
ATOM 1008 O O . HIS A 1 120 ? 11.327 -11.489 -17.873 1.00 89.56 120 HIS A O 1
ATOM 1014 N N . ILE A 1 121 ? 12.628 -10.260 -16.523 1.00 88.88 121 ILE A N 1
ATOM 1015 C CA . ILE A 1 121 ? 13.461 -9.742 -17.624 1.00 88.88 121 ILE A CA 1
ATOM 1016 C C . ILE A 1 121 ? 14.485 -10.783 -18.114 1.00 88.88 121 ILE A C 1
ATOM 1018 O O . ILE A 1 121 ? 14.802 -10.828 -19.295 1.00 88.88 121 ILE A O 1
ATOM 1022 N N . TRP A 1 122 ? 14.936 -11.683 -17.231 1.00 85.50 122 TRP A N 1
ATOM 1023 C CA . TRP A 1 122 ? 15.984 -12.673 -17.525 1.00 85.50 122 TRP A CA 1
ATOM 1024 C C . TRP A 1 122 ? 15.477 -13.996 -18.114 1.00 85.50 122 TRP A C 1
ATOM 1026 O O . TRP A 1 122 ? 16.266 -14.745 -18.680 1.00 85.50 122 TRP A O 1
ATOM 1036 N N . GLU A 1 123 ? 14.173 -14.285 -18.035 1.00 82.81 123 GLU A N 1
ATOM 1037 C CA . GLU A 1 123 ? 13.605 -15.604 -18.374 1.00 82.81 123 GLU A CA 1
ATOM 1038 C C . GLU A 1 123 ? 13.969 -16.086 -19.787 1.00 82.81 123 GLU A C 1
ATOM 1040 O O . GLU A 1 123 ? 14.211 -17.274 -20.002 1.00 82.81 123 GLU A O 1
ATOM 1045 N N . LYS A 1 124 ? 14.031 -15.162 -20.751 1.00 80.31 124 LYS A N 1
ATOM 1046 C CA . LYS A 1 124 ? 14.291 -15.473 -22.164 1.00 80.31 124 LYS A CA 1
ATOM 1047 C C . LYS A 1 124 ? 15.771 -15.455 -22.545 1.00 80.31 124 LYS A C 1
ATOM 1049 O O . LYS A 1 124 ? 16.119 -15.997 -23.591 1.00 80.31 124 LYS A O 1
ATOM 1054 N N . VAL A 1 125 ? 16.621 -14.845 -21.720 1.00 83.81 125 VAL A N 1
ATOM 1055 C CA . VAL A 1 125 ? 18.040 -14.607 -22.033 1.00 83.81 125 VAL A CA 1
ATOM 1056 C C . VAL A 1 125 ? 19.013 -15.351 -21.127 1.00 83.81 125 VAL A C 1
ATOM 1058 O O . VAL A 1 125 ? 20.185 -15.473 -21.472 1.00 83.81 125 VAL A O 1
ATOM 1061 N N . GLU A 1 126 ? 18.559 -15.873 -19.986 1.00 84.12 126 GLU A N 1
ATOM 1062 C CA . GLU A 1 126 ? 19.409 -16.656 -19.092 1.00 84.12 126 GLU A CA 1
ATOM 1063 C C . GLU A 1 126 ? 19.937 -17.911 -19.805 1.00 84.12 126 GLU A C 1
ATOM 1065 O O . GLU A 1 126 ? 19.184 -18.683 -20.414 1.00 84.12 126 GLU A O 1
ATOM 1070 N N . TRP A 1 127 ? 21.247 -18.145 -19.691 1.00 74.81 127 TRP A N 1
ATOM 1071 C CA . TRP A 1 127 ? 21.891 -19.323 -20.256 1.00 74.81 127 TRP A CA 1
ATOM 1072 C C . TRP A 1 127 ? 21.286 -20.612 -19.681 1.00 74.81 127 TRP A C 1
ATOM 1074 O O . TRP A 1 127 ? 21.226 -20.822 -18.467 1.00 74.81 127 TRP A O 1
ATOM 1084 N N . GLY A 1 128 ? 20.814 -21.481 -20.575 1.00 77.88 128 GLY A N 1
ATOM 1085 C CA . GLY A 1 128 ? 20.116 -22.713 -20.210 1.00 77.88 128 GLY A CA 1
ATOM 1086 C C . GLY A 1 128 ? 18.640 -22.539 -19.832 1.00 77.88 128 GLY A C 1
ATOM 1087 O O . GLY A 1 128 ? 18.051 -23.518 -19.382 1.00 77.88 128 GLY A O 1
ATOM 1088 N N . GLN A 1 129 ? 18.052 -21.340 -20.003 1.00 73.06 129 GLN A N 1
ATOM 1089 C CA . GLN A 1 129 ? 16.611 -21.037 -19.903 1.00 73.06 129 GLN A CA 1
ATOM 1090 C C . GLN A 1 129 ? 15.904 -21.841 -18.808 1.00 73.06 129 GLN A C 1
ATOM 1092 O O . GLN A 1 129 ? 15.027 -22.671 -19.073 1.00 73.06 129 GLN A O 1
ATOM 1097 N N . ARG A 1 130 ? 16.332 -21.645 -17.557 1.00 81.19 130 ARG A N 1
ATOM 1098 C CA . ARG A 1 130 ? 15.913 -22.454 -16.407 1.00 81.19 130 ARG A CA 1
ATOM 1099 C C . ARG A 1 130 ? 14.473 -22.129 -16.000 1.00 81.19 130 ARG A C 1
ATOM 1101 O O . ARG A 1 130 ? 14.242 -21.605 -14.919 1.00 81.19 130 ARG A O 1
ATOM 1108 N N . LYS A 1 131 ? 13.489 -22.484 -16.836 1.00 78.00 131 LYS A N 1
ATOM 1109 C CA . LYS A 1 131 ? 12.053 -22.169 -16.677 1.00 78.00 131 LYS A CA 1
ATOM 1110 C C . LYS A 1 131 ? 11.508 -22.464 -15.277 1.00 78.00 131 LYS A C 1
ATOM 1112 O O . LYS A 1 131 ? 10.698 -21.706 -14.768 1.00 78.00 131 LYS A O 1
ATOM 1117 N N . LYS A 1 132 ? 12.006 -23.516 -14.618 1.00 83.44 132 LYS A N 1
ATOM 1118 C CA . LYS A 1 132 ? 11.640 -23.877 -13.236 1.00 83.44 132 LYS A CA 1
ATOM 1119 C C . LYS A 1 132 ? 11.952 -22.799 -12.183 1.00 83.44 132 LYS A C 1
ATOM 1121 O O . LYS A 1 132 ? 11.377 -22.839 -11.103 1.00 83.44 132 LYS A O 1
ATOM 1126 N N . ASN A 1 133 ? 12.858 -21.867 -12.478 1.00 83.56 133 ASN A N 1
ATOM 1127 C CA . ASN A 1 133 ? 13.246 -20.773 -11.586 1.00 83.56 133 ASN A CA 1
ATOM 1128 C C . ASN A 1 133 ? 12.312 -19.556 -11.706 1.00 83.56 133 ASN A C 1
ATOM 1130 O O . ASN A 1 133 ? 12.387 -18.645 -10.883 1.00 83.56 133 ASN A O 1
ATOM 1134 N N . TYR A 1 134 ? 11.450 -19.527 -12.725 1.00 87.25 134 TYR A N 1
ATOM 1135 C CA . TYR A 1 134 ? 10.582 -18.402 -13.041 1.00 87.25 134 TYR A CA 1
ATOM 1136 C C . TYR A 1 134 ? 9.144 -18.741 -12.667 1.00 87.25 134 TYR A C 1
ATOM 1138 O O . TYR A 1 134 ? 8.612 -19.790 -13.032 1.00 87.25 134 TYR A O 1
ATOM 1146 N N . ASN A 1 135 ? 8.504 -17.859 -11.903 1.00 90.44 135 ASN A N 1
ATOM 1147 C CA . ASN A 1 135 ? 7.101 -18.039 -11.571 1.00 90.44 135 ASN A CA 1
ATOM 1148 C C . ASN A 1 135 ? 6.270 -17.626 -12.798 1.00 90.44 135 ASN A C 1
ATOM 1150 O O . ASN A 1 135 ? 6.434 -16.498 -13.264 1.00 90.44 135 ASN A O 1
ATOM 1154 N N . PRO A 1 136 ? 5.339 -18.462 -13.294 1.00 91.00 136 PRO A N 1
ATOM 1155 C CA . PRO A 1 136 ? 4.522 -18.122 -14.462 1.00 91.00 136 PRO A CA 1
ATOM 1156 C C . PRO A 1 136 ? 3.705 -16.829 -14.315 1.00 91.00 136 PRO A C 1
ATOM 1158 O O . PRO A 1 136 ? 3.300 -16.240 -15.311 1.00 91.00 136 PRO A O 1
ATOM 1161 N N . ARG A 1 137 ? 3.451 -16.384 -13.078 1.00 91.88 137 ARG A N 1
ATOM 1162 C CA . ARG A 1 137 ? 2.747 -15.130 -12.772 1.00 91.88 137 ARG A CA 1
ATOM 1163 C C . ARG A 1 137 ? 3.675 -13.918 -12.658 1.00 91.88 137 ARG A C 1
ATOM 1165 O O . ARG A 1 137 ? 3.182 -12.823 -12.436 1.00 91.88 137 ARG A O 1
ATOM 1172 N N . GLY A 1 138 ? 4.991 -14.097 -12.776 1.00 93.19 138 GLY A N 1
ATOM 1173 C CA . GLY A 1 138 ? 5.992 -13.032 -12.690 1.00 93.19 138 GLY A CA 1
ATOM 1174 C C . GLY A 1 138 ? 6.806 -13.014 -11.390 1.00 93.19 138 GLY A C 1
ATOM 1175 O O . GLY A 1 138 ? 6.535 -13.746 -10.428 1.00 93.19 138 GLY A O 1
ATOM 1176 N N . LYS A 1 139 ? 7.819 -12.143 -11.341 1.00 92.69 139 LYS A N 1
ATOM 1177 C CA . LYS A 1 139 ? 8.658 -11.928 -10.157 1.00 92.69 139 LYS A CA 1
ATOM 1178 C C . LYS A 1 139 ? 7.905 -11.177 -9.071 1.00 92.69 139 LYS A C 1
ATOM 1180 O O . LYS A 1 139 ? 6.997 -10.393 -9.338 1.00 92.69 139 LYS A O 1
ATOM 1185 N N . ASP A 1 140 ? 8.329 -11.424 -7.838 1.00 94.25 140 ASP A N 1
ATOM 1186 C CA . ASP A 1 140 ? 7.952 -10.595 -6.701 1.00 94.25 140 ASP A CA 1
ATOM 1187 C C . ASP A 1 140 ? 8.361 -9.131 -6.975 1.00 94.25 140 ASP A C 1
ATOM 1189 O O . ASP A 1 140 ? 9.492 -8.911 -7.426 1.00 94.25 140 ASP A O 1
ATOM 1193 N N . PRO A 1 141 ? 7.471 -8.144 -6.765 1.00 93.94 141 PRO A N 1
ATOM 1194 C CA . PRO A 1 141 ? 7.820 -6.732 -6.927 1.00 93.94 141 PRO A CA 1
ATOM 1195 C C . PRO A 1 141 ? 8.798 -6.226 -5.854 1.00 93.94 141 PRO A C 1
ATOM 1197 O O . PRO A 1 141 ? 9.393 -5.168 -6.037 1.00 93.94 141 PRO A O 1
ATOM 1200 N N . GLY A 1 142 ? 8.981 -6.958 -4.749 1.00 95.06 142 GLY A N 1
ATOM 1201 C CA . GLY A 1 142 ? 9.827 -6.549 -3.633 1.00 95.06 142 GLY A CA 1
ATOM 1202 C C . GLY A 1 142 ? 9.268 -5.354 -2.857 1.00 95.06 142 GLY A C 1
ATOM 1203 O O . GLY A 1 142 ? 8.107 -4.957 -2.999 1.00 95.06 142 GLY A O 1
ATOM 1204 N N . ASP A 1 143 ? 10.121 -4.783 -2.014 1.00 96.56 143 ASP A N 1
ATOM 1205 C CA . ASP A 1 143 ? 9.836 -3.636 -1.149 1.00 96.56 143 ASP A CA 1
ATOM 1206 C C . ASP A 1 143 ? 10.518 -2.339 -1.618 1.00 96.56 143 ASP A C 1
ATOM 1208 O O . ASP A 1 143 ? 10.436 -1.314 -0.951 1.00 96.56 143 ASP A O 1
ATOM 12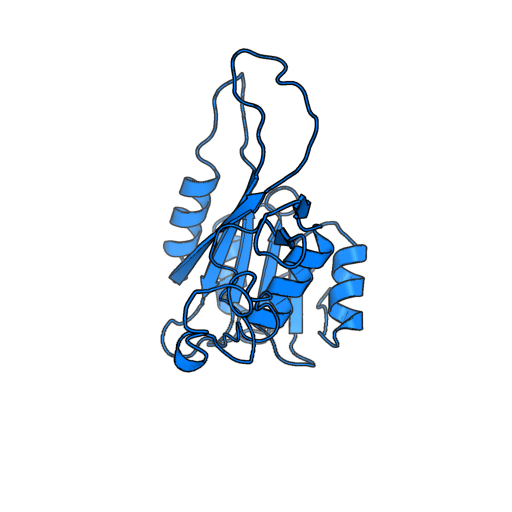12 N N . VAL A 1 144 ? 11.123 -2.339 -2.806 1.00 97.12 144 VAL A N 1
ATOM 1213 C CA . VAL A 1 144 ? 11.588 -1.126 -3.488 1.00 97.12 144 VAL A CA 1
ATOM 1214 C C . VAL A 1 144 ? 10.780 -0.966 -4.764 1.00 97.12 144 VAL A C 1
ATOM 1216 O O . VAL A 1 144 ? 10.988 -1.664 -5.754 1.00 97.12 144 VAL A O 1
ATOM 1219 N N . TRP A 1 145 ? 9.812 -0.058 -4.735 1.00 96.62 145 TRP A N 1
ATOM 1220 C CA . TRP A 1 145 ? 8.879 0.141 -5.833 1.00 96.62 145 TRP A CA 1
ATOM 1221 C C . TRP A 1 145 ? 9.437 1.137 -6.838 1.00 96.62 145 TRP A C 1
ATOM 1223 O O . TRP A 1 145 ? 9.216 2.348 -6.759 1.00 96.62 145 TRP A O 1
ATOM 1233 N N . LEU A 1 146 ? 10.157 0.568 -7.799 1.00 94.06 146 LEU A N 1
ATOM 1234 C CA . LEU A 1 146 ? 10.658 1.222 -8.995 1.00 94.06 146 LEU A CA 1
ATOM 1235 C C . LEU A 1 146 ? 10.607 0.210 -10.139 1.00 94.06 146 LEU A C 1
ATOM 1237 O O . LEU A 1 146 ? 11.476 -0.655 -10.251 1.00 94.06 146 LEU A O 1
ATOM 1241 N N . MET A 1 147 ? 9.568 0.294 -10.970 1.00 91.94 147 MET A N 1
ATOM 1242 C CA . MET A 1 147 ? 9.437 -0.612 -12.107 1.00 91.94 147 MET A CA 1
ATOM 1243 C C . MET A 1 147 ? 10.503 -0.291 -13.157 1.00 91.94 147 MET A C 1
ATOM 1245 O O . MET A 1 147 ? 11.061 0.808 -13.196 1.00 91.94 147 MET A O 1
ATOM 1249 N N . THR A 1 148 ? 10.789 -1.253 -14.026 1.00 91.88 148 THR A N 1
ATOM 1250 C CA . THR A 1 148 ? 11.783 -1.100 -15.092 1.00 91.88 148 THR A CA 1
ATOM 1251 C C . THR A 1 148 ? 11.246 -1.616 -16.413 1.00 91.88 148 THR A C 1
ATOM 1253 O O . THR A 1 148 ? 10.605 -2.667 -16.442 1.00 91.88 148 THR A O 1
ATOM 1256 N N . GLU A 1 149 ? 11.581 -0.933 -17.502 1.00 92.31 149 GLU A N 1
ATOM 1257 C CA . GLU A 1 149 ? 11.474 -1.481 -18.857 1.00 92.31 149 GLU A CA 1
ATOM 1258 C C . GLU A 1 149 ? 12.827 -2.042 -19.283 1.00 92.31 149 GLU A C 1
ATOM 1260 O O . GLU A 1 149 ? 13.880 -1.516 -18.909 1.00 92.31 149 GLU A O 1
ATOM 1265 N N . ASP A 1 150 ? 12.788 -3.117 -20.064 1.00 93.31 150 ASP A N 1
ATOM 1266 C CA . ASP A 1 150 ? 13.959 -3.748 -20.656 1.00 93.31 150 ASP A CA 1
ATOM 1267 C C . ASP A 1 150 ? 13.842 -3.786 -22.184 1.00 93.31 150 ASP A C 1
ATOM 1269 O O . ASP A 1 150 ? 12.741 -3.747 -22.735 1.00 93.31 150 ASP A O 1
ATOM 1273 N N . ASP A 1 151 ? 14.973 -3.893 -22.877 1.00 92.44 151 ASP A N 1
ATOM 1274 C CA . ASP A 1 151 ? 15.041 -4.020 -24.341 1.00 92.44 151 ASP A CA 1
ATOM 1275 C C . ASP A 1 151 ? 14.651 -5.415 -24.875 1.00 92.44 151 ASP A C 1
ATOM 1277 O O . ASP A 1 151 ? 14.830 -5.711 -26.055 1.00 92.44 151 ASP A O 1
ATOM 1281 N N . GLY A 1 152 ? 14.136 -6.295 -24.013 1.00 88.75 152 GLY A N 1
ATOM 1282 C CA . GLY A 1 152 ? 13.878 -7.701 -24.309 1.00 88.75 152 GLY A CA 1
ATOM 1283 C C . GLY A 1 152 ? 15.090 -8.606 -24.084 1.00 88.75 152 GLY A C 1
ATOM 1284 O O . GLY A 1 152 ? 14.916 -9.825 -24.058 1.00 88.75 152 GLY A O 1
ATOM 1285 N N . ASN A 1 153 ? 16.281 -8.031 -23.876 1.00 90.31 153 ASN A N 1
ATOM 1286 C CA . ASN A 1 153 ? 17.526 -8.736 -23.586 1.00 90.31 153 ASN A CA 1
ATOM 1287 C C . ASN A 1 153 ? 18.009 -8.511 -22.146 1.00 90.31 153 ASN A C 1
ATOM 1289 O O . ASN A 1 153 ? 19.207 -8.582 -21.867 1.00 90.31 153 ASN A O 1
ATOM 1293 N N . ALA A 1 154 ? 17.080 -8.223 -21.228 1.00 88.69 154 ALA A N 1
ATOM 1294 C CA . ALA A 1 154 ? 17.347 -7.928 -19.821 1.00 88.69 154 ALA A CA 1
ATOM 1295 C C . ALA A 1 154 ? 18.256 -6.716 -19.556 1.00 88.69 154 ALA A C 1
ATOM 1297 O O . ALA A 1 154 ? 18.662 -6.486 -18.412 1.00 88.69 154 ALA A O 1
ATOM 1298 N N . LYS A 1 155 ? 18.534 -5.890 -20.570 1.00 92.56 155 LYS A N 1
ATOM 1299 C CA . LYS A 1 155 ? 19.158 -4.589 -20.360 1.00 92.56 155 LYS A CA 1
ATOM 1300 C C . LYS A 1 155 ? 18.065 -3.583 -20.032 1.00 92.56 155 LYS A C 1
ATOM 1302 O O . LYS A 1 155 ? 17.206 -3.293 -20.862 1.00 92.56 155 LYS A O 1
ATOM 1307 N N . ILE A 1 156 ? 18.112 -3.043 -18.817 1.00 92.81 156 ILE A N 1
ATOM 1308 C CA . ILE A 1 156 ? 17.180 -2.001 -18.377 1.00 92.81 156 ILE A CA 1
ATOM 1309 C C . ILE A 1 156 ? 17.389 -0.755 -19.243 1.00 92.81 156 ILE A C 1
ATOM 1311 O O . ILE A 1 156 ? 18.503 -0.242 -19.350 1.00 92.81 156 ILE A O 1
ATOM 1315 N N . THR A 1 157 ? 16.311 -0.274 -19.854 1.00 94.75 157 THR A N 1
ATOM 1316 C CA . THR A 1 157 ? 16.299 0.927 -20.702 1.00 94.75 157 THR A CA 1
ATOM 1317 C C . THR A 1 157 ? 15.680 2.121 -19.993 1.00 94.75 157 THR A C 1
ATOM 1319 O O . THR A 1 157 ? 16.028 3.261 -20.298 1.00 94.75 157 THR A O 1
ATOM 1322 N N . LYS A 1 158 ? 14.774 1.875 -19.039 1.00 93.44 158 LYS A N 1
ATOM 1323 C CA . LYS A 1 158 ? 14.037 2.929 -18.346 1.00 93.44 158 LYS A CA 1
ATOM 1324 C C . LYS A 1 158 ? 13.604 2.499 -16.951 1.00 93.44 158 LYS A C 1
ATOM 1326 O O . LYS A 1 158 ? 13.182 1.363 -16.745 1.00 93.44 158 LYS A O 1
ATOM 1331 N N . HIS A 1 159 ? 13.638 3.443 -16.017 1.00 91.88 159 HIS A N 1
ATOM 1332 C CA . HIS A 1 159 ? 12.952 3.335 -14.734 1.00 91.88 159 HIS A CA 1
ATOM 1333 C C . HIS A 1 159 ? 11.561 3.970 -14.836 1.00 91.88 159 HIS A C 1
ATOM 1335 O O . HIS A 1 159 ? 11.423 5.093 -15.321 1.00 91.88 159 HIS A O 1
ATOM 1341 N N . ILE A 1 160 ? 10.538 3.253 -14.376 1.00 93.31 160 ILE A N 1
ATOM 1342 C CA . ILE A 1 160 ? 9.146 3.699 -14.328 1.00 93.31 160 ILE A CA 1
ATOM 1343 C C . ILE A 1 160 ? 8.740 3.854 -12.854 1.00 93.31 160 ILE A C 1
ATOM 1345 O O . ILE A 1 160 ? 8.433 2.865 -12.179 1.00 93.31 160 ILE A O 1
ATOM 1349 N N . PRO A 1 161 ? 8.746 5.085 -12.327 1.00 94.06 161 PRO A N 1
ATOM 1350 C CA . PRO A 1 161 ? 8.156 5.389 -11.033 1.00 94.06 161 PRO A CA 1
ATOM 1351 C C . PRO A 1 161 ? 6.646 5.147 -11.054 1.00 94.06 161 PRO A C 1
ATOM 1353 O O . PRO A 1 161 ? 5.989 5.372 -12.069 1.00 94.06 161 PRO A O 1
ATOM 1356 N N . LEU A 1 162 ? 6.093 4.732 -9.917 1.00 95.81 162 LEU A N 1
ATOM 1357 C CA . LEU A 1 162 ? 4.648 4.578 -9.757 1.00 95.81 162 LEU A CA 1
ATOM 1358 C C . LEU A 1 162 ? 3.991 5.922 -9.445 1.00 95.81 162 LEU A C 1
ATOM 1360 O O . LEU A 1 162 ? 4.515 6.692 -8.635 1.00 95.81 162 LEU A O 1
ATOM 1364 N N . SER A 1 163 ? 2.824 6.172 -10.041 1.00 95.62 163 SER A N 1
ATOM 1365 C CA . SER A 1 163 ? 1.937 7.252 -9.600 1.00 95.62 163 SER A CA 1
ATOM 1366 C C . SER A 1 163 ? 1.308 6.925 -8.238 1.00 95.62 163 SER A C 1
ATOM 1368 O O . SER A 1 163 ? 1.362 5.781 -7.773 1.00 95.62 163 SER A O 1
ATOM 1370 N N . LYS A 1 164 ? 0.684 7.915 -7.583 1.00 96.12 164 LYS A N 1
ATOM 1371 C CA . LYS A 1 164 ? -0.052 7.667 -6.331 1.00 96.12 164 LYS A CA 1
ATOM 1372 C C . LYS A 1 164 ? -1.218 6.709 -6.595 1.00 96.12 164 LYS A C 1
ATOM 1374 O O . LYS A 1 164 ? -1.424 5.775 -5.831 1.00 96.12 164 LYS A O 1
ATOM 1379 N N . GLU A 1 165 ? -1.905 6.870 -7.720 1.00 97.56 165 GLU A N 1
ATOM 1380 C CA . GLU A 1 165 ? -2.961 5.982 -8.200 1.00 97.56 165 GLU A CA 1
ATOM 1381 C C . GLU A 1 165 ? -2.488 4.526 -8.335 1.00 97.56 165 GLU A C 1
ATOM 1383 O O . GLU A 1 165 ? -3.166 3.619 -7.849 1.00 97.56 165 GLU A O 1
ATOM 1388 N N . ASP A 1 166 ? -1.309 4.295 -8.921 1.00 97.44 166 ASP A N 1
ATOM 1389 C CA . ASP A 1 166 ? -0.736 2.948 -9.061 1.00 97.44 166 ASP A CA 1
ATOM 1390 C C . ASP A 1 166 ? -0.359 2.339 -7.702 1.00 97.44 166 ASP A C 1
ATOM 1392 O O . ASP A 1 166 ? -0.555 1.144 -7.470 1.00 97.44 166 ASP A O 1
ATOM 1396 N N . VAL A 1 167 ? 0.159 3.155 -6.779 1.00 98.12 167 VAL A N 1
ATOM 1397 C CA . VAL A 1 167 ? 0.469 2.743 -5.401 1.00 98.12 167 VAL A CA 1
ATOM 1398 C C . VAL A 1 167 ? -0.800 2.318 -4.658 1.00 98.12 167 VAL A C 1
ATOM 1400 O O . VAL A 1 167 ? -0.834 1.234 -4.071 1.00 98.12 167 VAL A O 1
ATOM 1403 N N . ILE A 1 168 ? -1.867 3.118 -4.732 1.00 98.38 168 ILE A N 1
ATOM 1404 C CA . ILE A 1 168 ? -3.166 2.789 -4.128 1.00 98.38 168 ILE A CA 1
ATOM 1405 C C . ILE A 1 168 ? -3.768 1.537 -4.771 1.00 98.38 168 ILE A C 1
ATOM 1407 O O . ILE A 1 168 ? -4.270 0.661 -4.061 1.00 98.38 168 ILE A O 1
ATOM 1411 N N . LEU A 1 169 ? -3.661 1.401 -6.097 1.00 98.50 169 LEU A N 1
ATOM 1412 C CA . LEU A 1 169 ? -4.084 0.198 -6.808 1.00 98.50 169 LEU A CA 1
ATOM 1413 C C . LEU A 1 169 ? -3.346 -1.042 -6.289 1.00 98.50 169 LEU A C 1
ATOM 1415 O O . LEU A 1 169 ? -3.981 -2.064 -6.022 1.00 98.50 169 LEU A O 1
ATOM 1419 N N . ARG A 1 170 ? -2.026 -0.958 -6.072 1.00 98.44 170 ARG A N 1
ATOM 1420 C CA . ARG A 1 170 ? -1.267 -2.057 -5.458 1.00 98.44 170 ARG A CA 1
ATOM 1421 C C . ARG A 1 170 ? -1.816 -2.399 -4.072 1.00 98.44 170 ARG A C 1
ATOM 1423 O O . ARG A 1 170 ? -2.051 -3.574 -3.811 1.00 98.44 170 ARG A O 1
ATOM 1430 N N . PHE A 1 171 ? -2.093 -1.421 -3.208 1.00 98.62 171 PHE A N 1
ATOM 1431 C CA . PHE A 1 171 ? -2.621 -1.687 -1.859 1.00 98.62 171 PHE A CA 1
ATOM 1432 C C . PHE A 1 171 ? -3.934 -2.469 -1.877 1.00 98.62 171 PHE A C 1
ATOM 1434 O O . PHE A 1 171 ? -4.058 -3.483 -1.182 1.00 98.62 171 PHE A O 1
ATOM 1441 N N . ILE A 1 172 ? -4.903 -2.038 -2.689 1.00 98.44 172 ILE A N 1
ATOM 1442 C CA . ILE A 1 172 ? -6.207 -2.708 -2.746 1.00 98.44 172 ILE A CA 1
ATOM 1443 C C . ILE A 1 172 ? -6.095 -4.092 -3.390 1.00 98.44 172 ILE A C 1
ATOM 1445 O O . ILE A 1 172 ? -6.751 -5.023 -2.931 1.00 98.44 172 ILE A O 1
ATOM 1449 N N . LEU A 1 173 ? -5.240 -4.276 -4.399 1.00 98.44 173 LEU A N 1
ATOM 1450 C CA . LEU A 1 173 ? -5.017 -5.592 -5.001 1.00 98.44 173 LEU A CA 1
ATOM 1451 C C . LEU A 1 173 ? -4.319 -6.562 -4.041 1.00 98.44 173 LEU A C 1
ATOM 1453 O O . LEU A 1 173 ? -4.626 -7.752 -4.061 1.00 98.44 173 LEU A O 1
ATOM 1457 N N . LEU A 1 174 ? -3.428 -6.046 -3.192 1.00 98.31 174 LEU A N 1
ATOM 1458 C CA . LEU A 1 174 ? -2.715 -6.826 -2.187 1.00 98.31 174 LEU A CA 1
ATOM 1459 C C . LEU A 1 174 ? -3.617 -7.299 -1.050 1.00 98.31 174 LEU A C 1
ATOM 1461 O O . LEU A 1 174 ? -3.441 -8.415 -0.580 1.00 98.31 174 LEU A O 1
ATOM 1465 N N . THR A 1 175 ? -4.532 -6.454 -0.576 1.00 98.62 175 THR A N 1
ATOM 1466 C CA . THR A 1 175 ? -5.144 -6.627 0.759 1.00 98.62 175 THR A CA 1
ATOM 1467 C C . THR A 1 175 ? -6.665 -6.671 0.762 1.00 98.62 175 THR A C 1
ATOM 1469 O O . THR A 1 175 ? -7.267 -6.755 1.825 1.00 98.62 175 THR A O 1
ATOM 1472 N N . THR A 1 176 ? -7.305 -6.653 -0.409 1.00 98.62 176 THR A N 1
ATOM 1473 C CA . THR A 1 176 ? -8.770 -6.698 -0.503 1.00 98.62 176 THR A CA 1
ATOM 1474 C C . THR A 1 176 ? -9.257 -7.591 -1.634 1.00 98.62 176 THR A C 1
ATOM 1476 O O . THR A 1 176 ? -8.591 -7.758 -2.661 1.00 98.62 176 THR A O 1
ATOM 1479 N N . GLN A 1 177 ? -10.479 -8.083 -1.489 1.00 98.00 177 GLN A N 1
ATOM 1480 C CA . GLN A 1 177 ? -11.276 -8.689 -2.545 1.00 98.00 177 GLN A CA 1
ATOM 1481 C C . GLN A 1 177 ? -12.245 -7.658 -3.144 1.00 98.00 177 GLN A C 1
ATOM 1483 O O . GLN A 1 177 ? -12.322 -6.504 -2.716 1.00 98.00 177 GLN A O 1
ATOM 1488 N N . LYS A 1 178 ? -12.973 -8.046 -4.195 1.00 97.12 178 LYS A N 1
ATOM 1489 C CA . LYS A 1 178 ? -14.043 -7.193 -4.732 1.00 97.12 178 LYS A CA 1
ATOM 1490 C C . LYS A 1 178 ? -15.130 -7.010 -3.668 1.00 97.12 178 LYS A C 1
ATOM 1492 O O . LYS A 1 178 ? -15.405 -7.933 -2.914 1.00 97.12 178 LYS A O 1
ATOM 1497 N N . GLN A 1 179 ? -15.762 -5.842 -3.668 1.00 96.94 179 GLN A N 1
ATOM 1498 C CA . GLN A 1 179 ? -16.811 -5.386 -2.747 1.00 96.94 179 GLN A CA 1
ATOM 1499 C C . GLN A 1 179 ? -16.354 -5.123 -1.308 1.00 96.94 179 GLN A C 1
ATOM 1501 O O . GLN A 1 179 ? -17.122 -4.537 -0.542 1.00 96.94 179 GLN A O 1
ATOM 1506 N N . ASP A 1 180 ? -15.111 -5.462 -0.951 1.00 98.38 180 ASP A N 1
ATOM 1507 C CA . ASP A 1 180 ? -14.564 -5.092 0.348 1.00 98.38 180 ASP A CA 1
ATOM 1508 C C . ASP A 1 180 ? -14.628 -3.581 0.566 1.00 98.38 180 ASP A C 1
ATOM 1510 O O . ASP A 1 180 ? -14.448 -2.765 -0.347 1.00 98.38 180 ASP A O 1
ATOM 1514 N N . ARG A 1 181 ? -14.899 -3.228 1.821 1.00 98.50 181 ARG A N 1
ATOM 1515 C CA . ARG A 1 181 ? -14.989 -1.847 2.275 1.00 98.50 181 ARG A CA 1
ATOM 1516 C C . ARG A 1 181 ? -13.603 -1.337 2.617 1.00 98.50 181 ARG A C 1
ATOM 1518 O O . ARG A 1 181 ? -12.867 -1.995 3.354 1.00 98.50 181 ARG A O 1
ATOM 1525 N N . ILE A 1 182 ? -13.280 -0.153 2.124 1.00 98.56 182 ILE A N 1
ATOM 1526 C CA . ILE A 1 182 ? -12.011 0.515 2.396 1.00 98.56 182 ILE A CA 1
ATOM 1527 C C . ILE A 1 182 ? -12.249 1.939 2.881 1.00 98.56 182 ILE A C 1
ATOM 1529 O O . ILE A 1 182 ? -13.278 2.541 2.579 1.00 98.56 182 ILE A O 1
ATOM 1533 N N . ILE A 1 183 ? -11.276 2.488 3.600 1.00 98.38 183 ILE A N 1
ATOM 1534 C CA . ILE A 1 183 ? -11.242 3.911 3.947 1.00 98.38 183 ILE A CA 1
ATOM 1535 C C . ILE A 1 183 ? -9.974 4.526 3.366 1.00 98.38 183 ILE A C 1
ATOM 1537 O O . ILE A 1 183 ? -8.875 3.993 3.538 1.00 98.38 183 ILE A O 1
ATOM 1541 N N . LEU A 1 184 ? -10.137 5.680 2.724 1.00 97.69 184 LEU A N 1
ATOM 1542 C CA . LEU A 1 184 ? -9.046 6.527 2.264 1.00 97.69 184 LEU A CA 1
ATOM 1543 C C . LEU A 1 184 ? -8.963 7.759 3.175 1.00 97.69 184 LEU A C 1
ATOM 1545 O O . LEU A 1 184 ? -9.858 8.600 3.195 1.00 97.69 184 LEU A O 1
ATOM 1549 N N . LEU A 1 185 ? -7.888 7.852 3.953 1.00 97.25 185 LEU A N 1
ATOM 1550 C CA . LEU A 1 185 ? -7.532 9.014 4.769 1.00 97.25 185 LEU A CA 1
ATOM 1551 C C . LEU A 1 185 ? -6.445 9.807 4.037 1.00 97.25 185 LEU A C 1
ATOM 1553 O O . LEU A 1 185 ? -5.300 9.901 4.478 1.00 97.25 185 LEU A O 1
ATOM 1557 N N . LEU A 1 186 ? -6.816 10.297 2.855 1.00 95.19 186 LEU A N 1
ATOM 1558 C CA . LEU A 1 186 ? -5.982 11.082 1.951 1.00 95.19 186 LEU A CA 1
ATOM 1559 C C . LEU A 1 186 ? -6.861 12.020 1.111 1.00 95.19 186 LEU A C 1
ATOM 1561 O O . LEU A 1 186 ? -8.043 11.743 0.917 1.00 95.19 186 LEU A O 1
ATOM 1565 N N . ASN A 1 187 ? -6.303 13.121 0.610 1.00 91.88 187 ASN A N 1
ATOM 1566 C CA . ASN A 1 187 ? -7.043 14.144 -0.134 1.00 91.88 187 ASN A CA 1
ATOM 1567 C C . ASN A 1 187 ? -6.811 14.012 -1.647 1.00 91.88 187 ASN A C 1
ATOM 1569 O O . ASN A 1 187 ? -6.269 14.912 -2.287 1.00 91.88 187 ASN A O 1
ATOM 1573 N N . ASP A 1 188 ? -7.213 12.880 -2.232 1.00 92.56 188 ASP A N 1
ATOM 1574 C CA . ASP A 1 188 ? -7.035 12.616 -3.665 1.00 92.56 188 ASP A CA 1
ATOM 1575 C C . ASP A 1 188 ? -8.224 11.853 -4.275 1.00 92.56 188 ASP A C 1
ATOM 1577 O O . ASP A 1 188 ? -8.344 10.630 -4.167 1.00 92.56 188 ASP A O 1
ATOM 1581 N N . LYS A 1 189 ? -9.083 12.586 -4.995 1.00 92.12 189 LYS A N 1
ATOM 1582 C CA . LYS A 1 189 ? -10.266 12.029 -5.673 1.00 92.12 189 LYS A CA 1
ATOM 1583 C C . LYS A 1 189 ? -9.926 11.038 -6.788 1.00 92.12 189 LYS A C 1
ATOM 1585 O O . LYS A 1 189 ? -10.759 10.204 -7.140 1.00 92.12 189 LYS A O 1
ATOM 1590 N N . LYS A 1 190 ? -8.729 11.109 -7.383 1.00 96.06 190 LYS A N 1
ATOM 1591 C CA . LYS A 1 190 ? -8.334 10.134 -8.412 1.00 96.06 190 LYS A CA 1
ATOM 1592 C C . LYS A 1 190 ? -8.107 8.765 -7.784 1.00 96.06 190 LYS A C 1
ATOM 1594 O O . LYS A 1 190 ? -8.502 7.758 -8.369 1.00 96.06 190 LYS A O 1
ATOM 1599 N N . CYS A 1 191 ? -7.542 8.738 -6.578 1.00 96.62 191 CYS A N 1
ATOM 1600 C CA . CYS A 1 191 ? -7.345 7.514 -5.808 1.00 96.62 191 CYS A CA 1
ATOM 1601 C C . CYS A 1 191 ? -8.683 6.869 -5.406 1.00 96.62 191 CYS A C 1
ATOM 1603 O O . CYS A 1 191 ? -8.828 5.656 -5.548 1.00 96.62 191 CYS A O 1
ATOM 1605 N N . GLU A 1 192 ? -9.681 7.662 -4.997 1.00 94.50 192 GLU A N 1
ATOM 1606 C CA . GLU A 1 192 ? -11.058 7.178 -4.777 1.00 94.50 192 GLU A CA 1
ATOM 1607 C C . GLU A 1 192 ? -11.615 6.504 -6.040 1.00 94.50 192 GLU A C 1
ATOM 1609 O O . GLU A 1 192 ? -12.011 5.336 -6.007 1.00 94.50 192 GLU A O 1
ATOM 1614 N N . GLY A 1 193 ? -11.532 7.191 -7.185 1.00 96.12 193 GLY A N 1
ATOM 1615 C CA . GLY A 1 193 ? -12.012 6.656 -8.459 1.00 96.12 193 GLY A CA 1
ATOM 1616 C C . GLY A 1 193 ? -11.290 5.379 -8.910 1.00 96.12 193 GLY A C 1
ATOM 1617 O O . GLY A 1 193 ? -11.899 4.526 -9.554 1.00 96.12 193 GLY A O 1
ATOM 1618 N N . ILE A 1 194 ? -10.007 5.202 -8.579 1.00 97.44 194 ILE A N 1
ATOM 1619 C CA . ILE A 1 194 ? -9.268 3.957 -8.854 1.00 97.44 194 ILE A CA 1
ATOM 1620 C C . ILE A 1 194 ? -9.813 2.790 -8.034 1.00 97.44 194 ILE A C 1
ATOM 1622 O O . ILE A 1 194 ? -9.976 1.692 -8.575 1.00 97.44 194 ILE A O 1
ATOM 1626 N N . CYS A 1 195 ? -10.127 3.015 -6.761 1.00 97.00 195 CYS A N 1
ATOM 1627 C CA . CYS A 1 195 ? -10.707 1.994 -5.898 1.00 97.00 195 CYS A CA 1
ATOM 1628 C C . CYS A 1 195 ? -12.081 1.540 -6.401 1.00 97.00 195 CYS A C 1
ATOM 1630 O O . CYS A 1 195 ? -12.317 0.337 -6.546 1.00 97.00 195 CYS A O 1
ATOM 1632 N N . GLU A 1 196 ? -12.949 2.488 -6.752 1.00 96.19 196 GLU A N 1
ATOM 1633 C CA . GLU A 1 196 ? -14.290 2.208 -7.276 1.00 96.19 196 GLU A CA 1
ATOM 1634 C C . GLU A 1 196 ? -14.243 1.486 -8.628 1.00 96.19 196 GLU A C 1
ATOM 1636 O O . GLU A 1 196 ? -14.911 0.466 -8.811 1.00 96.19 196 GLU A O 1
ATOM 1641 N N . LYS A 1 197 ? -13.378 1.929 -9.556 1.00 97.62 197 LYS A N 1
ATOM 1642 C CA . LYS A 1 197 ? -13.142 1.245 -10.846 1.00 97.62 197 LYS A CA 1
ATOM 1643 C C . LYS A 1 197 ? -12.676 -0.200 -10.672 1.00 97.62 197 LYS A C 1
ATOM 1645 O O . LYS A 1 197 ? -12.930 -1.039 -11.532 1.00 97.62 197 LYS A O 1
ATOM 1650 N N . ASN A 1 198 ? -12.014 -0.498 -9.557 1.00 97.69 198 ASN A N 1
ATOM 1651 C CA . ASN A 1 198 ? -11.569 -1.838 -9.191 1.00 97.69 198 ASN A CA 1
ATOM 1652 C C . ASN A 1 198 ? -12.538 -2.545 -8.228 1.00 97.69 198 ASN A C 1
ATOM 1654 O O . ASN A 1 198 ? -12.153 -3.520 -7.577 1.00 97.69 198 ASN A O 1
ATOM 1658 N N . ALA A 1 199 ? -13.793 -2.091 -8.171 1.00 97.12 199 ALA A N 1
ATOM 1659 C CA . ALA A 1 199 ? -14.896 -2.668 -7.412 1.00 97.12 199 ALA A CA 1
ATOM 1660 C C . ALA A 1 199 ? -14.640 -2.762 -5.899 1.00 97.12 199 ALA A C 1
ATOM 1662 O O . ALA A 1 199 ? -14.996 -3.767 -5.288 1.00 97.12 199 ALA A O 1
ATOM 1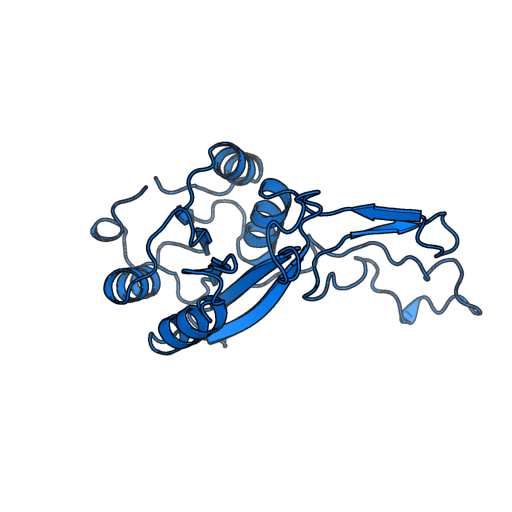663 N N . ARG A 1 200 ? -14.003 -1.754 -5.289 1.00 97.81 200 ARG A N 1
ATOM 1664 C CA . ARG A 1 200 ? -13.926 -1.601 -3.824 1.00 97.81 200 ARG A CA 1
ATOM 1665 C C . ARG A 1 200 ? -14.929 -0.548 -3.372 1.00 97.81 200 ARG A C 1
ATOM 1667 O O . ARG A 1 200 ? -15.113 0.460 -4.048 1.00 97.81 200 ARG A O 1
ATOM 1674 N N . THR A 1 201 ? -15.554 -0.780 -2.223 1.00 97.31 201 THR A N 1
ATOM 1675 C CA . THR A 1 201 ? -16.533 0.145 -1.646 1.00 97.31 201 THR A CA 1
ATOM 1676 C C . THR A 1 201 ? -15.795 1.164 -0.783 1.00 97.31 201 THR A C 1
ATOM 1678 O O . THR A 1 201 ? -15.344 0.831 0.315 1.00 97.31 201 THR A O 1
ATOM 1681 N N . VAL A 1 202 ? -15.645 2.397 -1.269 1.00 96.56 202 VAL A N 1
ATOM 1682 C CA . VAL A 1 202 ? -15.028 3.481 -0.491 1.00 96.56 202 VAL A CA 1
ATOM 1683 C C . VAL A 1 202 ? -16.032 3.992 0.540 1.00 96.56 202 VAL A C 1
ATOM 1685 O O . VAL A 1 202 ? -17.153 4.361 0.202 1.00 96.56 202 VAL A O 1
ATOM 1688 N N . VAL A 1 203 ? -15.643 3.982 1.813 1.00 95.62 203 VAL A N 1
ATOM 1689 C CA . VAL A 1 203 ? -16.450 4.511 2.916 1.00 95.62 203 VAL A CA 1
ATOM 1690 C C . VAL A 1 203 ? -16.045 5.965 3.160 1.00 95.62 203 VAL A C 1
ATOM 1692 O O . VAL A 1 203 ? -14.892 6.230 3.512 1.00 95.62 203 VAL A O 1
ATOM 1695 N N . ALA A 1 204 ? -16.991 6.878 2.927 1.00 82.75 204 ALA A N 1
ATOM 1696 C CA . ALA A 1 204 ? -16.812 8.329 2.993 1.00 82.75 204 ALA A CA 1
ATOM 1697 C C . ALA A 1 204 ? -17.065 8.919 4.382 1.00 82.75 204 ALA A C 1
ATOM 1699 O O . ALA A 1 204 ? -17.877 8.340 5.140 1.00 82.75 204 ALA A O 1
#

Secondary structure (DSSP, 8-state):
---GGGSPTT-EEEEEEETTTS---HHHHHHHHHHEEEEEEEEEEEE-EEETTEEE-HHHHHHHHHHHTTPEEEEEEEEE----PPPSSSSPP--EEEEEEEES-TTT-----GGG-B--SSTTTSTT--GGGS-TT-B---SEE-EEEE-SSS-EEEEEPPPHHHHHHHHHHHH--TT-EEEEESS-HHHHHHHHHTT-EE--

pLDDT: mean 93.25, std 6.99, range [63.16, 98.88]

Radius of gyration: 18.58 Å; chains: 1; bounding box: 43×48×44 Å

Foldseek 3Di:
DDPLVPADFQQAAEEEAECVLDPQDLVVLLSVLRRHHQQHKYKYKAFFDDDPNHTDPVVVVSVVSNVVNQKDWDAWAWQFAPDPDDDPDPDDDRGTIIMTMIHNDPPRHAFDQLVVADADLCQVQPVPNPVVVADPSHHRCPRYDWDFDDPSNSHTPDIDGDDPLRVLLSRCNTTHDAAGEYEYSHDDVSNVVSCVVRRYHYDD

InterPro domains:
  IPR002941 DNA methylase N-4/N-6 [PF01555] (25-182)
  IPR029063 S-adenosyl-L-methionine-dependent methyltransferase superfamily [G3DSA:3.40.50.150] (2-184)
  IPR029063 S-adenosyl-L-methionine-dependent methyltransferase superfamily [SSF53335] (4-183)